Protein AF-A0A916A581-F1 (afdb_monomer_lite)

Radius of gyration: 22.96 Å; chains: 1; bounding box: 56×54×60 Å

Sequence (308 aa):
MSDDTPRVARLKAMLEQLASQSPAVEPEDPKAAETRGDLSPLQAAAAAAPALTLDEYRALTITLPRPTEAQMRAFAVFVSGAHSWYKHLPLYPPGAPFQFFLDPGAGMDLHVRGTRVQAEPRLTRGFHYSWIPTAQYREQFGHLAFSRSAGTTVYTQAPNGTATAVGDDAPSVYDATSQSMRRLPHEVIAAGSAWVSGLVHDEGARPQWLLMCATEQAKAAWPAESGGPQALLRILARCEVISEAQSQYYKEREDDPNRIPDQHGWSMFEQDTELLRLLAPERQRQHDGMVTSMMRMVSLVGGAPACS

pLDDT: mean 81.69, std 18.74, range [34.44, 98.69]

Structure (mmCIF, N/CA/C/O backbone):
data_AF-A0A916A581-F1
#
_entry.id   AF-A0A916A581-F1
#
loop_
_atom_site.group_PDB
_atom_site.id
_atom_site.type_symbol
_atom_site.label_atom_id
_atom_site.label_alt_id
_atom_site.label_comp_id
_atom_site.label_asym_id
_atom_site.label_entity_id
_atom_site.label_seq_id
_atom_site.pdbx_PDB_ins_code
_atom_site.Cartn_x
_atom_site.Cartn_y
_atom_site.Cartn_z
_atom_site.occupancy
_atom_site.B_iso_or_equiv
_atom_site.auth_seq_id
_atom_site.auth_comp_id
_atom_site.auth_asym_id
_atom_site.auth_atom_id
_atom_site.pdbx_PDB_model_num
ATOM 1 N N . MET A 1 1 ? 20.989 -14.359 -38.213 1.00 43.56 1 MET A N 1
ATOM 2 C CA . MET A 1 1 ? 21.319 -14.257 -36.777 1.00 43.56 1 MET A CA 1
ATOM 3 C C . MET A 1 1 ? 22.356 -13.159 -36.663 1.00 43.56 1 MET A C 1
ATOM 5 O O . MET A 1 1 ? 23.459 -13.350 -37.150 1.00 43.56 1 MET A O 1
ATOM 9 N N . SER A 1 2 ? 21.941 -11.972 -36.214 1.00 42.34 2 SER A N 1
ATOM 10 C CA . SER A 1 2 ? 22.838 -10.822 -36.055 1.00 42.34 2 SER A CA 1
ATOM 11 C C . SER A 1 2 ? 23.720 -11.063 -34.835 1.00 42.34 2 SER A C 1
ATOM 13 O O . SER A 1 2 ? 23.216 -11.489 -33.799 1.00 42.34 2 SER A O 1
ATOM 15 N N . ASP A 1 3 ? 25.021 -10.849 -34.989 1.00 47.19 3 ASP A N 1
ATOM 16 C CA . ASP A 1 3 ? 26.027 -11.055 -33.953 1.00 47.19 3 ASP A CA 1
ATOM 17 C C . ASP A 1 3 ? 25.968 -9.898 -32.935 1.00 47.19 3 ASP A C 1
ATOM 19 O O . ASP A 1 3 ? 26.466 -8.803 -33.187 1.00 47.19 3 ASP A O 1
ATOM 23 N N . ASP A 1 4 ? 25.285 -10.126 -31.808 1.00 48.16 4 ASP A N 1
ATOM 24 C CA . ASP A 1 4 ? 25.068 -9.159 -30.712 1.00 48.16 4 ASP A CA 1
ATOM 25 C C . ASP A 1 4 ? 26.301 -8.975 -29.798 1.00 48.16 4 ASP A C 1
ATOM 27 O O . ASP A 1 4 ? 26.280 -8.198 -28.836 1.00 48.16 4 ASP A O 1
ATOM 31 N N . THR A 1 5 ? 27.408 -9.659 -30.103 1.00 59.50 5 THR A N 1
ATOM 32 C CA . THR A 1 5 ? 28.666 -9.627 -29.338 1.00 59.50 5 THR A CA 1
ATOM 33 C C . THR A 1 5 ? 29.199 -8.208 -29.051 1.00 59.50 5 THR A C 1
ATOM 35 O O . THR A 1 5 ? 29.628 -7.958 -27.918 1.00 59.50 5 THR A O 1
ATOM 38 N N . PRO A 1 6 ? 29.126 -7.225 -29.977 1.00 68.75 6 PRO A N 1
ATOM 39 C CA . PRO A 1 6 ? 29.606 -5.865 -29.709 1.00 68.75 6 PRO A CA 1
ATOM 40 C C . PRO A 1 6 ? 28.785 -5.126 -28.642 1.00 68.75 6 PRO A C 1
ATOM 42 O O . PRO A 1 6 ? 29.321 -4.297 -27.903 1.00 68.75 6 PRO A O 1
ATOM 45 N N . ARG A 1 7 ? 27.485 -5.426 -28.535 1.00 55.69 7 ARG A N 1
ATOM 46 C CA . ARG A 1 7 ? 26.560 -4.748 -27.616 1.00 55.69 7 ARG A CA 1
ATOM 47 C C . ARG A 1 7 ? 26.746 -5.237 -26.180 1.00 55.69 7 ARG A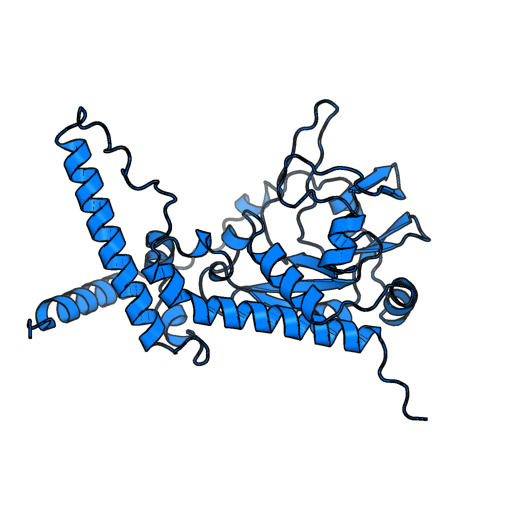 C 1
ATOM 49 O O . ARG A 1 7 ? 26.818 -4.425 -25.260 1.00 55.69 7 ARG A O 1
ATOM 56 N N . VAL A 1 8 ? 26.939 -6.546 -26.005 1.00 60.22 8 VAL A N 1
ATOM 57 C CA . VAL A 1 8 ? 27.234 -7.168 -24.700 1.00 60.22 8 VAL A CA 1
ATOM 58 C C . VAL A 1 8 ? 28.580 -6.688 -24.145 1.00 60.22 8 VAL A C 1
ATOM 60 O O . VAL A 1 8 ? 28.681 -6.369 -22.960 1.00 60.22 8 VAL A O 1
ATOM 63 N N . ALA A 1 9 ? 29.603 -6.569 -24.998 1.00 71.50 9 ALA A N 1
ATOM 64 C CA . ALA A 1 9 ? 30.913 -6.057 -24.593 1.00 71.50 9 ALA A CA 1
ATOM 65 C C . ALA A 1 9 ? 30.850 -4.588 -24.133 1.00 71.50 9 ALA A C 1
ATOM 67 O O . ALA A 1 9 ? 31.481 -4.218 -23.141 1.00 71.50 9 ALA A O 1
ATOM 68 N N . ARG A 1 10 ? 30.041 -3.762 -24.809 1.00 66.56 10 ARG A N 1
ATOM 69 C CA . ARG A 1 10 ? 29.854 -2.347 -24.461 1.00 66.56 10 ARG A CA 1
ATOM 70 C C . ARG A 1 10 ? 29.105 -2.161 -23.137 1.00 66.56 10 ARG A C 1
ATOM 72 O O . ARG A 1 10 ? 29.507 -1.312 -22.345 1.00 66.56 10 ARG A O 1
ATOM 79 N N . LEU A 1 11 ? 28.085 -2.980 -22.866 1.00 54.00 11 LEU A N 1
ATOM 80 C CA . LEU A 1 11 ? 27.393 -2.990 -21.570 1.00 54.00 11 LEU A CA 1
ATOM 81 C C . LEU A 1 11 ? 28.345 -3.345 -20.431 1.00 54.00 11 LEU A C 1
ATOM 83 O O . LEU A 1 11 ? 28.362 -2.676 -19.402 1.00 54.00 11 LEU A O 1
ATOM 87 N N . LYS A 1 12 ? 29.161 -4.384 -20.628 1.00 69.56 12 LYS A N 1
ATOM 88 C CA . LYS A 1 12 ? 30.104 -4.845 -19.609 1.00 69.56 12 LYS A CA 1
ATOM 89 C C . LYS A 1 12 ? 31.111 -3.751 -19.234 1.00 69.56 12 LYS A C 1
ATOM 91 O O . LYS A 1 12 ? 31.316 -3.506 -18.051 1.00 69.56 12 LYS A O 1
ATOM 96 N N . ALA A 1 13 ? 31.648 -3.032 -20.223 1.00 72.38 13 ALA A N 1
ATOM 97 C CA . ALA A 1 13 ? 32.575 -1.923 -19.991 1.00 72.38 13 ALA A CA 1
ATOM 98 C C . ALA A 1 13 ? 31.922 -0.722 -19.272 1.00 72.38 13 ALA A C 1
ATOM 100 O O . ALA A 1 13 ? 32.524 -0.147 -18.367 1.00 72.38 13 ALA A O 1
ATOM 101 N N . MET A 1 14 ? 30.678 -0.362 -19.617 1.00 64.88 14 MET A N 1
ATOM 102 C CA . MET A 1 14 ? 29.936 0.693 -18.903 1.00 64.88 14 MET A CA 1
ATOM 103 C C . MET A 1 14 ? 29.638 0.313 -17.447 1.00 64.88 14 MET A C 1
ATOM 105 O O . MET A 1 14 ? 29.728 1.159 -16.559 1.00 64.88 14 MET A O 1
ATOM 109 N N . LEU A 1 15 ? 29.306 -0.955 -17.193 1.00 52.44 15 LEU A N 1
ATOM 110 C CA . LEU A 1 15 ? 29.026 -1.460 -15.849 1.00 52.44 15 LEU A CA 1
ATOM 111 C C . LEU A 1 15 ? 30.284 -1.490 -14.971 1.00 52.44 15 LEU A C 1
ATOM 113 O O . LEU A 1 15 ? 30.217 -1.103 -13.806 1.00 52.44 15 LEU A O 1
ATOM 117 N N . GLU A 1 16 ? 31.435 -1.872 -15.528 1.00 68.19 16 GLU A N 1
ATOM 118 C CA . GLU A 1 16 ? 32.727 -1.809 -14.830 1.00 68.19 16 GLU A CA 1
ATOM 119 C C . GLU A 1 16 ? 33.116 -0.355 -14.493 1.00 68.19 16 GLU A C 1
ATOM 121 O O . GLU A 1 16 ? 33.589 -0.077 -13.389 1.00 68.19 16 GLU A O 1
ATOM 126 N N . GLN A 1 17 ? 32.830 0.597 -15.388 1.00 62.81 17 GLN A N 1
ATOM 127 C CA . GLN A 1 17 ? 33.068 2.021 -15.141 1.00 62.81 17 GLN A CA 1
ATOM 128 C C . GLN A 1 17 ? 32.160 2.583 -14.033 1.00 62.81 17 GLN A C 1
ATOM 130 O O . GLN A 1 17 ? 32.641 3.316 -13.170 1.00 62.81 17 GLN A O 1
ATOM 135 N N . LEU A 1 18 ? 30.878 2.209 -13.995 1.00 51.34 18 LEU A N 1
ATOM 136 C CA . LEU A 1 18 ? 29.941 2.641 -12.947 1.00 51.34 18 LEU A CA 1
ATOM 137 C C . LEU A 1 18 ? 30.250 2.008 -11.582 1.00 51.34 18 LEU A C 1
ATOM 139 O O . LEU A 1 18 ? 30.162 2.688 -10.562 1.00 51.34 18 LEU A O 1
ATOM 143 N N . ALA A 1 19 ? 30.688 0.745 -11.546 1.00 57.19 19 ALA A N 1
ATOM 144 C CA . ALA A 1 19 ? 31.122 0.087 -10.310 1.00 57.19 19 ALA A CA 1
ATOM 145 C C . ALA A 1 19 ? 32.380 0.735 -9.701 1.00 57.19 19 ALA A C 1
ATOM 147 O O . ALA A 1 19 ? 32.562 0.711 -8.484 1.00 57.19 19 ALA A O 1
ATOM 148 N N . SER A 1 20 ? 33.228 1.354 -10.530 1.00 56.28 20 SER A N 1
ATOM 149 C CA . SER A 1 20 ? 34.404 2.106 -10.073 1.00 56.28 20 SER A CA 1
ATOM 150 C C . SER A 1 20 ? 34.076 3.505 -9.525 1.00 56.28 20 SER A C 1
ATOM 152 O O . SER A 1 20 ? 34.950 4.163 -8.965 1.00 56.28 20 SER A O 1
ATOM 154 N N . GLN A 1 21 ? 32.820 3.949 -9.658 1.00 45.59 21 GLN A N 1
ATOM 155 C CA . GLN A 1 21 ? 32.329 5.261 -9.228 1.00 45.59 21 GLN A CA 1
ATOM 156 C C . GLN A 1 21 ? 31.367 5.180 -8.032 1.00 45.59 21 GLN A C 1
ATOM 158 O O . GLN A 1 21 ? 30.521 6.058 -7.879 1.00 45.59 21 GLN A O 1
ATOM 163 N N . SER A 1 22 ? 31.474 4.156 -7.174 1.00 35.91 22 SER A N 1
ATOM 164 C CA . SER A 1 22 ? 30.720 4.132 -5.911 1.00 35.91 22 SER A CA 1
ATOM 165 C C . SER A 1 22 ? 30.988 5.419 -5.119 1.00 35.91 22 SER A C 1
ATOM 167 O O . SER A 1 22 ? 32.132 5.635 -4.706 1.00 35.91 22 SER A O 1
ATOM 169 N N . PRO A 1 23 ? 29.979 6.280 -4.892 1.00 36.97 23 PRO A N 1
ATOM 170 C CA . PRO A 1 23 ? 30.169 7.436 -4.038 1.00 36.97 23 PRO A CA 1
ATOM 171 C C . PRO A 1 23 ? 30.412 6.940 -2.612 1.00 36.97 23 PRO A C 1
ATOM 173 O O . PRO A 1 23 ? 29.777 5.987 -2.151 1.00 36.97 23 PRO A O 1
ATOM 176 N N . ALA A 1 24 ? 31.343 7.585 -1.910 1.00 34.50 24 ALA A N 1
ATOM 177 C CA . ALA A 1 24 ? 31.418 7.452 -0.466 1.00 34.50 24 ALA A CA 1
ATOM 178 C C . ALA A 1 24 ? 30.025 7.766 0.099 1.00 34.50 24 ALA A C 1
ATOM 180 O O . ALA A 1 24 ? 29.419 8.769 -0.278 1.00 34.50 24 ALA A O 1
ATOM 181 N N . VAL A 1 25 ? 29.500 6.882 0.949 1.00 35.06 25 VAL A N 1
ATOM 182 C CA . VAL A 1 25 ? 28.276 7.146 1.708 1.00 35.06 25 VAL A CA 1
ATOM 183 C C . VAL A 1 25 ? 28.601 8.317 2.627 1.00 35.06 25 VAL A C 1
ATOM 185 O O . VAL A 1 25 ? 29.217 8.131 3.676 1.00 35.06 25 VAL A O 1
ATOM 188 N N . GLU A 1 26 ? 28.284 9.535 2.190 1.00 38.78 26 GLU A N 1
ATOM 189 C CA . GLU A 1 26 ? 28.373 10.691 3.066 1.00 38.78 26 GLU A CA 1
ATOM 190 C C . GLU A 1 26 ? 27.374 10.499 4.215 1.00 38.78 26 GLU A C 1
ATOM 192 O O . GLU A 1 26 ? 26.262 10.009 3.987 1.00 38.78 26 GLU A O 1
ATOM 197 N N . PRO A 1 27 ? 27.769 10.815 5.460 1.00 42.16 27 PRO A N 1
ATOM 198 C CA . PRO A 1 27 ? 26.856 10.760 6.590 1.00 42.16 27 PRO A CA 1
ATOM 199 C C . PRO A 1 27 ? 25.646 11.652 6.301 1.00 42.16 27 PRO A C 1
ATOM 201 O O . PRO A 1 27 ? 25.808 12.754 5.780 1.00 42.16 27 PRO A O 1
ATOM 204 N N . GLU A 1 28 ? 24.447 11.155 6.623 1.00 39.91 28 GLU A N 1
ATOM 205 C CA . GLU A 1 28 ? 23.193 11.894 6.454 1.00 39.91 28 GLU A CA 1
ATOM 206 C C . GLU A 1 28 ? 23.345 13.339 6.949 1.00 39.91 28 GLU A C 1
ATOM 208 O O . GLU A 1 28 ? 23.730 13.575 8.096 1.00 39.91 28 GLU A O 1
ATOM 213 N N . ASP A 1 29 ? 23.054 14.300 6.066 1.00 38.84 29 ASP A N 1
ATOM 214 C CA . ASP A 1 29 ? 23.068 15.724 6.386 1.00 38.84 29 ASP A CA 1
ATOM 215 C C . ASP A 1 29 ? 22.074 15.989 7.537 1.00 38.84 29 ASP A C 1
ATOM 217 O O . ASP A 1 29 ? 20.862 15.811 7.353 1.00 38.84 29 ASP A O 1
ATOM 221 N N . PRO A 1 30 ? 22.533 16.433 8.724 1.00 42.78 30 PRO A N 1
ATOM 222 C CA . PRO A 1 30 ? 21.661 16.690 9.868 1.00 42.78 30 PRO A CA 1
ATOM 223 C C . PRO A 1 30 ? 20.608 17.778 9.595 1.00 42.78 30 PRO A C 1
ATOM 225 O O . PRO A 1 30 ? 19.645 17.889 10.355 1.00 42.78 30 PRO A O 1
ATOM 228 N N . LYS A 1 31 ? 20.724 18.548 8.502 1.00 35.97 31 LYS A N 1
ATOM 229 C CA . LYS A 1 31 ? 19.705 19.525 8.084 1.00 35.97 31 LYS A CA 1
ATOM 230 C C . LYS A 1 31 ? 18.482 18.923 7.391 1.00 35.97 31 LYS A C 1
ATOM 232 O O . LYS A 1 31 ? 17.446 19.586 7.345 1.00 35.97 31 LYS A O 1
ATOM 237 N N . ALA A 1 32 ? 18.524 17.673 6.923 1.00 39.56 32 ALA A N 1
ATOM 238 C CA . ALA A 1 32 ? 17.330 17.005 6.387 1.00 39.56 32 ALA A CA 1
ATOM 239 C C . ALA A 1 32 ? 16.268 16.714 7.474 1.00 39.56 32 ALA A C 1
ATOM 241 O O . ALA A 1 32 ? 15.105 16.466 7.158 1.00 39.56 32 ALA A O 1
ATOM 242 N N . ALA A 1 33 ? 16.633 16.800 8.760 1.00 40.06 33 ALA A N 1
ATOM 243 C CA . ALA A 1 33 ? 15.711 16.636 9.884 1.00 40.06 33 ALA A CA 1
ATOM 244 C C . ALA A 1 33 ? 14.887 17.902 10.218 1.00 40.06 33 ALA A C 1
ATOM 246 O O . ALA A 1 33 ? 13.883 17.801 10.926 1.00 40.06 33 ALA A O 1
ATOM 247 N N . GLU A 1 34 ? 15.265 19.084 9.711 1.00 34.44 34 GLU A N 1
ATOM 248 C CA . GLU A 1 34 ? 14.683 20.377 10.124 1.00 34.44 34 GLU A CA 1
ATOM 249 C C . GLU A 1 34 ? 13.461 20.835 9.304 1.00 34.44 34 GLU A C 1
ATOM 251 O O . GLU A 1 34 ? 12.887 21.883 9.582 1.00 34.44 34 GLU A O 1
ATOM 256 N N . THR A 1 35 ? 12.980 20.033 8.349 1.00 41.28 35 THR A N 1
ATOM 257 C CA . THR A 1 35 ? 11.686 20.258 7.664 1.00 41.28 35 THR A CA 1
ATOM 258 C C . THR A 1 35 ? 10.651 19.188 8.015 1.00 41.28 35 THR A C 1
ATOM 260 O O . THR A 1 35 ? 9.883 18.733 7.169 1.00 41.28 35 THR A O 1
ATOM 263 N N . ARG A 1 36 ? 10.565 18.794 9.294 1.00 48.88 36 ARG A N 1
ATOM 264 C CA . ARG A 1 36 ? 9.341 18.160 9.811 1.00 48.88 36 ARG A CA 1
ATOM 265 C C . ARG A 1 36 ? 8.230 19.208 9.827 1.00 48.88 36 ARG A C 1
ATOM 267 O O . ARG A 1 36 ? 8.025 19.881 10.830 1.00 48.88 36 ARG A O 1
ATOM 274 N N . GLY A 1 37 ? 7.559 19.365 8.686 1.00 58.41 37 GLY A N 1
ATOM 275 C CA . GLY A 1 37 ? 6.304 20.101 8.601 1.00 58.41 37 GLY A CA 1
ATOM 276 C C . GLY A 1 37 ? 5.352 19.605 9.685 1.00 58.41 37 GLY A C 1
ATOM 277 O O . GLY A 1 37 ? 5.334 18.408 9.988 1.00 58.41 37 GLY A O 1
ATOM 278 N N . ASP A 1 38 ? 4.617 20.532 10.294 1.00 70.88 38 ASP A N 1
ATOM 279 C CA . ASP A 1 38 ? 3.721 20.233 11.403 1.00 70.88 38 ASP A CA 1
ATOM 280 C C . ASP A 1 38 ? 2.847 19.017 11.070 1.00 70.88 38 ASP A C 1
ATOM 282 O O . ASP A 1 38 ? 2.179 18.963 10.028 1.00 70.88 38 ASP A O 1
ATOM 286 N N . LEU A 1 39 ? 2.893 18.012 11.952 1.00 68.75 39 LEU A N 1
ATOM 287 C CA . LEU A 1 39 ? 2.008 16.857 11.870 1.00 68.75 39 LEU A CA 1
ATOM 288 C C . LEU A 1 39 ? 0.569 17.367 11.825 1.00 68.75 39 LEU A C 1
ATOM 290 O O . LEU A 1 39 ? 0.180 18.238 12.606 1.00 68.75 39 LEU A O 1
ATOM 294 N N . SER A 1 40 ? -0.253 16.791 10.952 1.00 77.38 40 SER A N 1
ATOM 295 C CA . SER A 1 40 ? -1.690 17.044 11.020 1.00 77.38 40 SER A CA 1
ATOM 296 C C . SER A 1 40 ? -2.243 16.677 12.399 1.00 77.38 40 SER A C 1
ATOM 298 O O . SER A 1 40 ? -1.701 15.782 13.058 1.00 77.38 40 SER A O 1
ATOM 300 N N . PRO A 1 41 ? -3.364 17.282 12.829 1.00 82.00 41 PRO A N 1
ATOM 301 C CA . PRO A 1 41 ? -3.993 16.934 14.101 1.00 82.00 41 PRO A CA 1
ATOM 302 C C . PRO A 1 41 ? -4.228 15.427 14.268 1.00 82.00 41 PRO A C 1
ATOM 304 O O . PRO A 1 41 ? -4.058 14.891 15.360 1.00 82.00 41 PRO A O 1
ATOM 307 N N . LEU A 1 42 ? -4.572 14.727 13.182 1.00 80.75 42 LEU A N 1
ATOM 308 C CA . LEU A 1 42 ? -4.805 13.286 13.206 1.00 80.75 42 LEU A CA 1
ATOM 309 C C . LEU A 1 42 ? -3.501 12.479 13.310 1.00 80.75 42 LEU A C 1
ATOM 311 O O . LEU A 1 42 ? -3.458 11.511 14.064 1.00 80.75 42 LEU A O 1
ATOM 315 N N . GLN A 1 43 ? -2.420 12.907 12.650 1.00 79.69 43 GLN A N 1
ATOM 316 C CA . GLN A 1 43 ? -1.089 12.308 12.834 1.00 79.69 43 GLN A CA 1
ATOM 317 C C . GLN A 1 43 ? -0.565 12.513 14.257 1.00 79.69 43 GLN A C 1
ATOM 319 O O . GLN A 1 43 ? -0.042 11.578 14.857 1.00 79.69 43 GLN A O 1
ATOM 324 N N . ALA A 1 44 ? -0.729 13.712 14.819 1.00 82.25 44 ALA A N 1
ATOM 325 C CA . ALA A 1 44 ? -0.355 13.992 16.201 1.00 82.25 44 ALA A CA 1
ATOM 326 C C . ALA A 1 44 ? -1.156 13.119 17.182 1.00 82.25 44 ALA A C 1
ATOM 328 O O . ALA A 1 44 ? -0.575 12.531 18.096 1.00 82.25 44 ALA A O 1
ATOM 329 N N . ALA A 1 45 ? -2.465 12.963 16.954 1.00 82.94 45 ALA A N 1
ATOM 330 C CA . ALA A 1 45 ? -3.308 12.067 17.742 1.00 82.94 45 ALA A CA 1
ATOM 331 C C . ALA A 1 45 ? -2.865 10.597 17.624 1.00 82.94 45 ALA A C 1
ATOM 333 O O . ALA A 1 45 ? -2.758 9.915 18.640 1.00 82.94 45 ALA A O 1
ATOM 334 N N . ALA A 1 46 ? -2.559 10.115 16.415 1.00 84.44 46 ALA A N 1
ATOM 335 C CA . ALA A 1 46 ? -2.070 8.756 16.182 1.00 84.44 46 ALA A CA 1
ATOM 336 C C . ALA A 1 46 ? -0.695 8.499 16.826 1.00 84.44 46 ALA A C 1
ATOM 338 O O . ALA A 1 46 ? -0.487 7.457 17.447 1.00 84.44 46 ALA A O 1
ATOM 339 N N . ALA A 1 47 ? 0.232 9.455 16.732 1.00 84.38 47 ALA A N 1
ATOM 340 C CA . ALA A 1 47 ? 1.565 9.350 17.323 1.00 84.38 47 ALA A CA 1
ATOM 341 C C . ALA A 1 47 ? 1.528 9.352 18.862 1.00 84.38 47 ALA A C 1
ATOM 343 O O . ALA A 1 47 ? 2.282 8.616 19.498 1.00 84.38 47 ALA A O 1
ATOM 344 N N . ALA A 1 48 ? 0.633 10.143 19.461 1.00 85.75 48 ALA A N 1
ATOM 345 C CA . ALA A 1 48 ? 0.441 10.210 20.911 1.00 85.75 48 ALA A CA 1
ATOM 346 C C . ALA A 1 48 ? -0.441 9.078 21.470 1.00 85.75 48 ALA A C 1
ATOM 348 O O . ALA A 1 48 ? -0.551 8.925 22.689 1.00 85.75 48 ALA A O 1
ATOM 349 N N . ALA A 1 49 ? -1.086 8.291 20.605 1.00 86.44 49 ALA A N 1
ATOM 350 C CA . ALA A 1 49 ? -2.056 7.298 21.023 1.00 86.44 49 ALA A CA 1
ATOM 351 C C . ALA A 1 49 ? -1.425 6.174 21.870 1.00 86.44 49 ALA A C 1
ATOM 353 O O . ALA A 1 49 ? -0.342 5.660 21.547 1.00 86.44 49 ALA A O 1
ATOM 354 N N . PRO A 1 50 ? -2.108 5.711 22.932 1.00 91.94 50 PRO A N 1
ATOM 355 C CA . PRO A 1 50 ? -1.679 4.521 23.650 1.00 91.94 50 PRO A CA 1
ATOM 356 C C . PRO A 1 50 ? -1.757 3.296 22.728 1.00 91.94 50 PRO A C 1
ATOM 358 O O . PRO A 1 50 ? -2.673 3.170 21.907 1.00 91.94 50 PRO A O 1
ATOM 361 N N . ALA A 1 51 ? -0.782 2.395 22.859 1.00 94.50 51 ALA A N 1
ATOM 362 C CA . ALA A 1 51 ? -0.796 1.123 22.147 1.00 94.50 51 ALA A CA 1
ATOM 363 C C . ALA A 1 51 ? -1.845 0.191 22.750 1.00 94.50 51 ALA A C 1
ATOM 365 O O . ALA A 1 51 ? -2.003 0.142 23.970 1.00 94.50 51 ALA A O 1
ATOM 366 N N . LEU A 1 52 ? -2.564 -0.521 21.888 1.00 96.94 52 LEU A N 1
ATOM 367 C CA . LEU A 1 52 ? -3.421 -1.625 22.301 1.00 96.94 52 LEU A CA 1
ATOM 368 C C . LEU A 1 52 ? -2.561 -2.846 22.624 1.00 96.94 52 LEU A C 1
ATOM 370 O O . LEU A 1 52 ? -1.551 -3.112 21.968 1.00 96.94 52 LEU A O 1
ATOM 374 N N . THR A 1 53 ? -3.012 -3.628 23.591 1.00 97.50 53 THR A N 1
ATOM 375 C CA . THR A 1 53 ? -2.664 -5.046 23.684 1.00 97.50 53 THR A CA 1
ATOM 376 C C . THR A 1 53 ? -3.355 -5.831 22.564 1.00 97.50 53 THR A C 1
ATOM 378 O O . THR A 1 53 ? -4.341 -5.374 21.974 1.00 97.50 53 THR A O 1
ATOM 381 N N . LEU A 1 54 ? -2.871 -7.042 22.271 1.00 97.38 54 LEU A N 1
ATOM 382 C CA . LEU A 1 54 ? -3.507 -7.903 21.272 1.00 97.38 54 LEU A CA 1
ATOM 383 C C . LEU A 1 54 ? -4.978 -8.204 21.611 1.00 97.38 54 LEU A C 1
ATOM 385 O O . LEU A 1 54 ? -5.819 -8.192 20.715 1.00 97.38 54 LEU A O 1
ATOM 389 N N . ASP A 1 55 ? -5.305 -8.423 22.885 1.00 97.50 55 ASP A N 1
ATOM 390 C CA . ASP A 1 55 ? -6.673 -8.745 23.304 1.00 97.50 55 ASP A CA 1
ATOM 391 C C . ASP A 1 55 ? -7.618 -7.541 23.209 1.00 97.50 55 ASP A C 1
ATOM 393 O O . ASP A 1 55 ? -8.755 -7.695 22.762 1.00 97.50 55 ASP A O 1
ATOM 397 N N . GLU A 1 56 ? -7.150 -6.330 23.526 1.00 97.31 56 GLU A N 1
ATOM 398 C CA . GLU A 1 56 ? -7.939 -5.113 23.291 1.00 97.31 56 GLU A CA 1
ATOM 399 C C . GLU A 1 56 ? -8.198 -4.896 21.793 1.00 97.31 56 GLU A C 1
ATOM 401 O O . GLU A 1 56 ? -9.310 -4.546 21.401 1.00 97.31 56 GLU A O 1
ATOM 406 N N . TYR A 1 57 ? -7.201 -5.144 20.936 1.00 97.56 57 TYR A N 1
ATOM 407 C CA . TYR A 1 57 ? -7.377 -5.034 19.487 1.00 97.56 57 TYR A CA 1
ATOM 408 C C . TYR A 1 57 ? -8.334 -6.098 18.931 1.00 97.56 57 TYR A C 1
ATOM 410 O O . TYR A 1 57 ? -9.166 -5.799 18.070 1.00 97.56 57 TYR A O 1
ATOM 418 N N . ARG A 1 58 ? -8.278 -7.331 19.448 1.00 97.25 58 ARG A N 1
ATOM 419 C CA . ARG A 1 58 ? -9.264 -8.374 19.130 1.00 97.25 58 ARG A CA 1
ATOM 420 C C . ARG A 1 58 ? -10.662 -7.943 19.537 1.00 97.25 58 ARG A C 1
ATOM 422 O O . ARG A 1 58 ? -11.560 -8.001 18.709 1.00 97.25 58 ARG A O 1
ATOM 429 N N . ALA A 1 59 ? -10.847 -7.460 20.764 1.00 96.56 59 ALA A N 1
ATOM 430 C CA . ALA A 1 59 ? -12.142 -6.972 21.230 1.00 96.56 59 ALA A CA 1
ATOM 431 C C . ALA A 1 59 ? -12.676 -5.824 20.355 1.00 96.56 59 ALA A C 1
ATOM 433 O O . ALA A 1 59 ? -13.867 -5.790 20.051 1.00 96.56 59 ALA A O 1
ATOM 434 N N . LEU A 1 60 ? -11.796 -4.929 19.894 1.00 96.44 60 LEU A N 1
ATOM 435 C CA . LEU A 1 60 ? -12.152 -3.828 18.998 1.00 96.44 60 LEU A CA 1
ATOM 436 C C . LEU A 1 60 ? -12.621 -4.307 17.613 1.00 96.44 60 LEU A C 1
ATOM 438 O O . LEU A 1 60 ? -13.481 -3.679 17.001 1.00 96.44 60 LEU A O 1
ATOM 442 N N . THR A 1 61 ? -12.058 -5.406 17.110 1.00 96.81 61 THR A N 1
ATOM 443 C CA . THR A 1 61 ? -12.261 -5.869 15.726 1.00 96.81 61 THR A CA 1
ATOM 444 C C . THR A 1 61 ? -13.157 -7.102 15.603 1.00 96.81 61 THR A C 1
ATOM 446 O O . THR A 1 61 ? -13.567 -7.439 14.494 1.00 96.81 61 THR A O 1
ATOM 449 N N . ILE A 1 62 ? -13.524 -7.755 16.712 1.00 95.44 62 ILE A N 1
ATOM 450 C CA . ILE A 1 62 ? -14.293 -9.013 16.716 1.00 95.44 62 ILE A CA 1
ATOM 451 C C . ILE A 1 62 ? -15.675 -8.882 16.066 1.00 95.44 62 ILE A C 1
ATOM 453 O O . ILE A 1 62 ? -16.205 -9.857 15.538 1.00 95.44 62 ILE A O 1
ATOM 457 N N . THR A 1 63 ? -16.262 -7.685 16.097 1.00 94.00 63 THR A N 1
ATOM 458 C CA . THR A 1 63 ? -17.581 -7.403 15.516 1.00 94.00 63 THR A CA 1
ATOM 459 C C . THR A 1 63 ? -17.519 -7.055 14.030 1.00 94.00 63 THR A C 1
ATOM 461 O O . THR A 1 63 ? -18.563 -6.957 13.382 1.00 94.00 63 THR A O 1
ATOM 464 N N . LEU A 1 64 ? -16.320 -6.874 13.468 1.00 96.69 64 LEU A N 1
ATOM 465 C CA . LEU A 1 64 ? -16.146 -6.566 12.055 1.00 96.69 64 LEU A CA 1
ATOM 466 C C . LEU A 1 64 ? -16.314 -7.842 11.214 1.00 96.69 64 LEU A C 1
ATOM 468 O O . LEU A 1 64 ? -15.772 -8.894 11.567 1.00 96.69 64 LEU A O 1
ATOM 472 N N . PRO A 1 65 ? -17.004 -7.774 10.060 1.00 97.00 65 PRO A N 1
ATOM 473 C CA . PRO A 1 65 ? -16.994 -8.863 9.093 1.00 97.00 65 PRO A CA 1
ATOM 474 C C . PRO A 1 65 ? -15.560 -9.211 8.686 1.00 97.00 65 PRO A C 1
ATOM 476 O O . PRO A 1 65 ? -14.780 -8.323 8.326 1.00 97.00 65 PRO A O 1
ATOM 479 N N . ARG A 1 66 ? -15.216 -10.504 8.714 1.00 97.19 66 ARG A N 1
ATOM 480 C CA . ARG A 1 66 ? -13.910 -10.970 8.232 1.00 97.19 66 ARG A CA 1
ATOM 481 C C . ARG A 1 66 ? -13.818 -10.719 6.723 1.00 97.19 66 ARG A C 1
ATOM 483 O O . ARG A 1 66 ? -14.722 -11.156 6.008 1.00 97.19 66 ARG A O 1
ATOM 490 N N . PRO A 1 67 ? -12.763 -10.049 6.226 1.00 97.88 67 PRO A N 1
ATOM 491 C CA . PRO A 1 67 ? -12.613 -9.844 4.795 1.00 97.88 67 PRO A CA 1
ATOM 492 C C . PRO A 1 67 ? -12.416 -11.188 4.089 1.00 97.88 67 PRO A C 1
ATOM 494 O O . PRO A 1 67 ? -11.730 -12.078 4.595 1.00 97.88 67 PRO A O 1
ATOM 497 N N . THR A 1 68 ? -13.024 -11.337 2.916 1.00 98.00 68 THR A N 1
ATOM 498 C CA . THR A 1 68 ? -12.815 -12.516 2.064 1.00 98.00 68 THR A CA 1
ATOM 499 C C . THR A 1 68 ? -11.476 -12.426 1.333 1.00 98.00 68 THR A C 1
ATOM 501 O O . THR A 1 68 ? -10.921 -11.340 1.166 1.00 98.00 68 THR A O 1
ATOM 504 N N . GLU A 1 69 ? -10.965 -13.551 0.827 1.00 98.31 69 GLU A N 1
ATOM 505 C CA . GLU A 1 69 ? -9.752 -13.538 -0.004 1.00 98.31 69 GLU A CA 1
ATOM 506 C C . GLU A 1 69 ? -9.919 -12.644 -1.247 1.00 98.31 69 GLU A C 1
ATOM 508 O O . GLU A 1 69 ? -9.002 -11.915 -1.618 1.00 98.31 69 GLU A O 1
ATOM 513 N N . ALA A 1 70 ? -11.111 -12.633 -1.856 1.00 98.44 70 ALA A N 1
ATOM 514 C CA . ALA A 1 70 ? -11.413 -11.757 -2.986 1.00 98.44 70 ALA A CA 1
ATOM 515 C C . ALA A 1 70 ? -11.303 -10.271 -2.603 1.00 98.44 70 ALA A C 1
ATOM 517 O O . ALA A 1 70 ? -10.704 -9.496 -3.347 1.00 98.44 70 ALA A O 1
ATOM 518 N N . GLN A 1 71 ? -11.805 -9.887 -1.422 1.00 98.44 71 GLN A N 1
ATOM 519 C CA . GLN A 1 71 ? -11.653 -8.526 -0.898 1.00 98.44 71 GLN A CA 1
ATOM 520 C C . GLN A 1 71 ? -10.184 -8.189 -0.609 1.00 98.44 71 GLN A C 1
ATOM 522 O O . GLN A 1 71 ? -9.743 -7.093 -0.936 1.00 98.44 71 GLN A O 1
ATOM 527 N N . MET A 1 72 ? -9.398 -9.126 -0.065 1.00 98.69 72 MET A N 1
ATOM 528 C CA . MET A 1 72 ? -7.956 -8.927 0.159 1.00 98.69 72 MET A CA 1
ATOM 529 C C . MET A 1 72 ? -7.193 -8.722 -1.157 1.00 98.69 72 MET A C 1
ATOM 531 O O . MET A 1 72 ? -6.359 -7.824 -1.251 1.00 98.69 72 MET A O 1
ATOM 535 N N . ARG A 1 73 ? -7.490 -9.514 -2.196 1.00 98.56 73 ARG A N 1
ATOM 536 C CA . ARG A 1 73 ? -6.883 -9.356 -3.531 1.00 98.56 73 ARG A CA 1
ATOM 537 C C . ARG A 1 73 ? -7.265 -8.021 -4.165 1.00 98.56 73 ARG A C 1
ATOM 539 O O . ARG A 1 73 ? -6.390 -7.315 -4.662 1.00 98.56 73 ARG A O 1
ATOM 546 N N . ALA A 1 74 ? -8.545 -7.655 -4.101 1.00 97.88 74 ALA A N 1
ATOM 547 C CA . ALA A 1 74 ? -9.024 -6.362 -4.579 1.00 97.88 74 ALA A CA 1
ATOM 548 C C . ALA A 1 74 ? -8.349 -5.203 -3.829 1.00 97.88 74 ALA A C 1
ATOM 550 O O . ALA A 1 74 ? -7.945 -4.222 -4.450 1.00 97.88 74 ALA A O 1
ATOM 551 N N . PHE A 1 75 ? -8.164 -5.345 -2.514 1.00 97.31 75 PHE A N 1
ATOM 552 C CA . PHE A 1 75 ? -7.498 -4.344 -1.693 1.00 97.31 75 PHE A CA 1
ATOM 553 C C . PHE A 1 75 ? -6.015 -4.195 -2.035 1.00 97.31 75 PHE A C 1
ATOM 555 O O . PHE A 1 75 ? -5.545 -3.070 -2.167 1.00 97.31 75 PHE A O 1
ATOM 562 N N . ALA A 1 76 ? -5.288 -5.298 -2.249 1.00 97.31 76 ALA A N 1
ATOM 563 C CA . ALA A 1 76 ? -3.887 -5.244 -2.668 1.00 97.31 76 ALA A CA 1
ATOM 564 C C . ALA A 1 76 ? -3.725 -4.442 -3.969 1.00 97.31 76 ALA A C 1
ATOM 566 O O . ALA A 1 76 ? -2.936 -3.505 -4.012 1.00 97.31 76 ALA A O 1
ATOM 567 N N . VAL A 1 77 ? -4.542 -4.730 -4.988 1.00 96.12 77 VAL A N 1
ATOM 568 C CA . VAL A 1 77 ? -4.535 -3.982 -6.259 1.00 96.12 77 VAL A CA 1
ATOM 569 C C . VAL A 1 77 ? -4.908 -2.511 -6.052 1.00 96.12 77 VAL A C 1
ATOM 571 O O . VAL A 1 77 ? -4.235 -1.626 -6.579 1.00 96.12 77 VAL A O 1
ATOM 574 N N . PHE A 1 78 ? -5.960 -2.236 -5.273 1.00 94.75 78 PHE A N 1
ATOM 575 C CA . PHE A 1 78 ? -6.403 -0.872 -4.979 1.00 94.75 78 PHE A CA 1
ATOM 576 C C . PHE A 1 78 ? -5.300 -0.042 -4.321 1.00 94.75 78 PHE A C 1
ATOM 578 O O . PHE A 1 78 ? -5.036 1.082 -4.749 1.00 94.75 78 PHE A O 1
ATOM 585 N N . VAL A 1 79 ? -4.647 -0.596 -3.298 1.00 93.00 79 VAL A N 1
ATOM 586 C CA . VAL A 1 79 ? -3.588 0.100 -2.571 1.00 93.00 79 VAL A CA 1
ATOM 587 C C . VAL A 1 79 ? -2.388 0.319 -3.482 1.00 93.00 79 VAL A C 1
ATOM 589 O O . VAL A 1 79 ? -1.912 1.449 -3.540 1.00 93.00 79 VAL A O 1
ATOM 592 N N . SER A 1 80 ? -1.951 -0.690 -4.248 1.00 93.50 80 SER A N 1
ATOM 593 C CA . SER A 1 80 ? -0.844 -0.581 -5.216 1.00 93.50 80 SER A CA 1
ATOM 594 C C . SER A 1 80 ? -1.048 0.498 -6.273 1.00 93.50 80 SER A C 1
ATOM 596 O O . SER A 1 80 ? -0.074 1.099 -6.714 1.00 93.50 80 SER A O 1
ATOM 598 N N . GLY A 1 81 ? -2.296 0.761 -6.669 1.00 89.69 81 GLY A N 1
ATOM 599 C CA . GLY A 1 81 ? -2.651 1.851 -7.581 1.00 89.69 81 GLY A CA 1
ATOM 600 C C . GLY A 1 81 ? -2.794 3.217 -6.904 1.00 89.69 81 GLY A C 1
ATOM 601 O O . GLY A 1 81 ? -3.059 4.212 -7.581 1.00 89.69 81 GLY A O 1
ATOM 602 N N . ALA A 1 82 ? -2.654 3.299 -5.577 1.00 84.50 82 ALA A N 1
ATOM 603 C CA . ALA A 1 82 ? -2.751 4.563 -4.873 1.00 84.50 82 ALA A CA 1
ATOM 604 C C . ALA A 1 82 ? -1.488 5.419 -5.081 1.00 84.50 82 ALA A C 1
ATOM 606 O O . ALA A 1 82 ? -0.342 4.996 -4.943 1.00 84.50 82 ALA A O 1
ATOM 607 N N . HIS A 1 83 ? -1.727 6.667 -5.466 1.00 70.56 83 HIS A N 1
ATOM 608 C CA . HIS A 1 83 ? -0.744 7.616 -5.936 1.00 70.56 83 HIS A CA 1
ATOM 609 C C . HIS A 1 83 ? 0.346 7.926 -4.916 1.00 70.56 83 HIS A C 1
ATOM 611 O O . HIS A 1 83 ? 0.117 8.207 -3.741 1.00 70.56 83 HIS A O 1
ATOM 617 N N . SER A 1 84 ? 1.538 8.039 -5.491 1.00 77.50 84 SER A N 1
ATOM 618 C CA . SER A 1 84 ? 2.741 8.665 -4.953 1.00 77.50 84 SER A CA 1
ATOM 619 C C . SER A 1 84 ? 3.400 7.980 -3.770 1.00 77.50 84 SER A C 1
ATOM 621 O O . SER A 1 84 ? 4.585 8.236 -3.578 1.00 77.50 84 SER A O 1
ATOM 623 N N . TRP A 1 85 ? 2.752 7.068 -3.037 1.00 84.94 85 TRP A N 1
ATOM 624 C CA . TRP A 1 85 ? 3.478 6.383 -1.970 1.00 84.94 85 TRP A CA 1
ATOM 625 C C . TRP A 1 85 ? 4.613 5.514 -2.522 1.00 84.94 85 TRP A C 1
ATOM 627 O O . TRP A 1 85 ? 5.718 5.526 -1.976 1.00 84.94 85 TRP A O 1
ATOM 637 N N . TYR A 1 86 ? 4.397 4.871 -3.671 1.00 87.19 86 TYR A N 1
ATOM 638 C CA . TYR A 1 86 ? 5.392 4.027 -4.341 1.00 87.19 86 TYR A CA 1
ATOM 639 C C . TYR A 1 86 ? 6.715 4.760 -4.629 1.00 87.19 86 TYR A C 1
ATOM 641 O O . TYR A 1 86 ? 7.771 4.136 -4.633 1.00 87.19 86 TYR A O 1
ATOM 649 N N . LYS A 1 87 ? 6.682 6.092 -4.797 1.00 87.25 87 LYS A N 1
ATOM 650 C CA . LYS A 1 87 ? 7.864 6.933 -5.063 1.00 87.25 87 LYS A CA 1
ATOM 651 C C . LYS A 1 87 ? 8.836 7.006 -3.890 1.00 87.25 87 LYS A C 1
ATOM 653 O O . LYS A 1 87 ? 9.981 7.396 -4.079 1.00 87.25 87 LYS A O 1
ATOM 658 N N . HIS A 1 88 ? 8.373 6.670 -2.689 1.00 85.88 88 HIS A N 1
ATOM 659 C CA . HIS A 1 88 ? 9.201 6.678 -1.481 1.00 85.88 88 HIS A CA 1
ATOM 660 C C . HIS A 1 88 ? 9.551 5.269 -1.005 1.00 85.88 88 HIS A C 1
ATOM 662 O O . HIS A 1 88 ? 10.065 5.107 0.096 1.00 85.88 88 HIS A O 1
ATOM 668 N N . LEU A 1 89 ? 9.239 4.242 -1.796 1.00 88.81 89 LEU A N 1
ATOM 669 C CA . LEU A 1 89 ? 9.727 2.897 -1.532 1.00 88.81 89 LEU A CA 1
ATOM 670 C C . LEU A 1 89 ? 11.033 2.662 -2.286 1.00 88.81 89 LEU A C 1
ATOM 672 O O . LEU A 1 89 ? 11.212 3.219 -3.374 1.00 88.81 89 LEU A O 1
ATOM 676 N N . PRO A 1 90 ? 11.919 1.791 -1.769 1.00 91.31 90 PRO A N 1
ATOM 677 C CA . PRO A 1 90 ? 13.000 1.259 -2.578 1.00 91.31 90 PRO A CA 1
ATOM 678 C C . PRO A 1 90 ? 12.419 0.690 -3.871 1.00 91.31 90 PRO A C 1
ATOM 680 O O . PRO A 1 90 ? 11.431 -0.049 -3.843 1.00 91.31 90 PRO A O 1
ATOM 683 N N . LEU A 1 91 ? 12.999 1.063 -5.011 1.00 91.75 91 LEU A N 1
ATOM 684 C CA . LEU A 1 91 ? 12.469 0.638 -6.301 1.00 91.75 91 LEU A CA 1
ATOM 685 C C . LEU A 1 91 ? 12.556 -0.887 -6.439 1.00 91.75 91 LEU A C 1
ATOM 687 O O . LEU A 1 91 ? 11.570 -1.550 -6.750 1.00 91.75 91 LEU A O 1
ATOM 691 N N . TYR A 1 92 ? 13.720 -1.450 -6.128 1.00 91.56 92 TYR A N 1
ATOM 692 C CA . TYR A 1 92 ? 13.985 -2.880 -6.231 1.00 91.56 92 TYR A CA 1
ATOM 693 C C . TYR A 1 92 ? 13.638 -3.648 -4.944 1.00 91.56 92 TYR A C 1
ATOM 695 O O . TYR A 1 92 ? 13.667 -3.072 -3.851 1.00 91.56 92 TYR A O 1
ATOM 703 N N . PRO A 1 93 ? 13.331 -4.955 -5.052 1.00 91.31 93 PRO A N 1
ATOM 704 C CA . PRO A 1 93 ? 13.214 -5.842 -3.899 1.00 91.31 93 PRO A CA 1
ATOM 705 C C . PRO A 1 93 ? 14.460 -5.804 -2.985 1.00 91.31 93 PRO A C 1
ATOM 707 O O . PRO A 1 93 ? 15.564 -5.556 -3.473 1.00 91.31 93 PRO A O 1
ATOM 710 N N . PRO A 1 94 ? 14.306 -6.066 -1.671 1.00 90.94 94 PRO A N 1
ATOM 711 C CA . PRO A 1 94 ? 13.081 -6.519 -1.005 1.00 90.94 94 PRO A CA 1
ATOM 712 C C . PRO A 1 94 ? 12.030 -5.417 -0.790 1.00 90.94 94 PRO A C 1
ATOM 714 O O . PRO A 1 94 ? 10.906 -5.739 -0.437 1.00 90.94 94 PRO A O 1
ATOM 717 N N . GLY A 1 95 ? 12.339 -4.143 -1.045 1.00 92.62 95 GLY A N 1
ATOM 718 C CA . GLY A 1 95 ? 11.416 -3.041 -0.770 1.00 92.62 95 GLY A CA 1
ATOM 719 C C . GLY A 1 95 ? 11.425 -2.628 0.705 1.00 92.62 95 GLY A C 1
ATOM 720 O O . GLY A 1 95 ? 12.448 -2.743 1.378 1.00 92.62 95 GLY A O 1
ATOM 721 N N . ALA A 1 96 ? 10.293 -2.138 1.206 1.00 92.31 96 ALA A N 1
ATOM 722 C CA . ALA A 1 96 ? 10.112 -1.728 2.597 1.00 92.31 96 ALA A CA 1
ATOM 723 C C . ALA A 1 96 ? 8.834 -2.335 3.213 1.00 92.31 96 ALA A C 1
ATOM 725 O O . ALA A 1 96 ? 7.936 -2.756 2.475 1.00 92.31 96 ALA A O 1
ATOM 726 N N . PRO A 1 97 ? 8.739 -2.397 4.555 1.00 93.38 97 PRO A N 1
ATOM 727 C CA . PRO A 1 97 ? 7.560 -2.907 5.239 1.00 93.38 97 PRO A CA 1
ATOM 728 C C . PRO A 1 97 ? 6.304 -2.078 4.951 1.00 93.38 97 PRO A C 1
ATOM 730 O O . PRO A 1 97 ? 6.297 -0.853 5.076 1.00 93.38 97 PRO A O 1
ATOM 733 N N . PHE A 1 98 ? 5.225 -2.778 4.635 1.00 93.25 98 PHE A N 1
ATOM 734 C CA . PHE A 1 98 ? 3.900 -2.236 4.379 1.00 93.25 98 PHE A CA 1
ATOM 735 C C . PHE A 1 98 ? 2.895 -3.003 5.241 1.00 93.25 98 PHE A C 1
ATOM 737 O O . PHE A 1 98 ? 2.813 -4.231 5.150 1.00 93.25 98 PHE A O 1
ATOM 744 N N . GLN A 1 99 ? 2.189 -2.305 6.128 1.00 95.19 99 GLN A N 1
ATOM 745 C CA . GLN A 1 99 ? 1.346 -2.905 7.160 1.00 95.19 99 GLN A CA 1
ATOM 746 C C . GLN A 1 99 ? -0.119 -2.929 6.727 1.00 95.19 99 GLN A C 1
ATOM 748 O O . GLN A 1 99 ? -0.659 -1.909 6.311 1.00 95.19 99 GLN A O 1
ATOM 753 N N . PHE A 1 100 ? -0.782 -4.068 6.914 1.00 96.69 100 PHE A N 1
ATOM 754 C CA . PHE A 1 100 ? -2.219 -4.244 6.707 1.00 96.69 100 PHE A CA 1
ATOM 755 C C . PHE A 1 100 ? -2.901 -4.652 8.011 1.00 96.69 100 PHE A C 1
ATOM 757 O O . PHE A 1 100 ? -2.381 -5.479 8.761 1.00 96.69 100 PHE A O 1
ATOM 764 N N . PHE A 1 101 ? -4.076 -4.092 8.280 1.00 97.69 101 PHE A N 1
ATOM 765 C CA . PHE A 1 101 ? -4.818 -4.321 9.522 1.00 97.69 101 PHE A CA 1
ATOM 766 C C . PHE A 1 101 ? -6.322 -4.110 9.316 1.00 97.69 101 PHE A C 1
ATOM 768 O O . PHE A 1 101 ? -6.755 -3.670 8.252 1.00 97.69 101 PHE A O 1
ATOM 775 N N . LEU A 1 102 ? -7.128 -4.461 10.320 1.00 97.69 102 LEU A N 1
ATOM 776 C CA . LEU A 1 102 ? 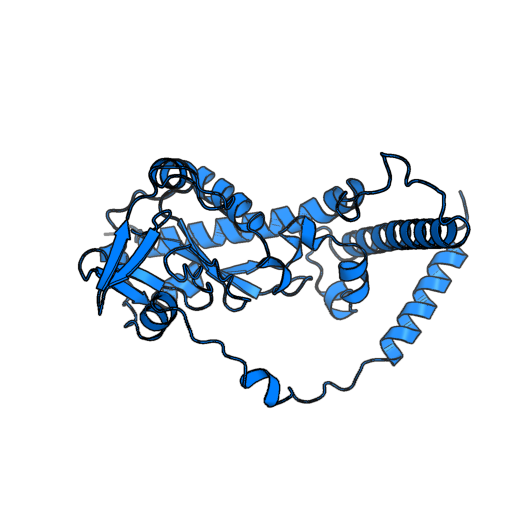-8.557 -4.145 10.355 1.00 97.69 102 LEU A CA 1
ATOM 777 C C . LEU A 1 102 ? -8.801 -2.838 11.109 1.00 97.69 102 LEU A C 1
ATOM 779 O O . LEU A 1 102 ? -8.273 -2.649 12.209 1.00 97.69 102 LEU A O 1
ATOM 783 N N . ASP A 1 103 ? -9.636 -1.972 10.544 1.00 97.19 103 ASP A N 1
ATOM 784 C CA . ASP A 1 103 ? -10.008 -0.696 11.147 1.00 97.19 103 ASP A CA 1
ATOM 785 C C . ASP A 1 103 ? -11.528 -0.467 11.087 1.00 97.19 103 ASP A C 1
ATOM 787 O O . ASP A 1 103 ? -12.098 -0.414 9.993 1.00 97.19 103 ASP A O 1
ATOM 791 N N . PRO A 1 104 ? -12.219 -0.281 12.231 1.00 96.69 104 PRO A N 1
ATOM 792 C CA . PRO A 1 104 ? -13.613 0.162 12.242 1.00 96.69 104 PRO A CA 1
ATOM 793 C C . PRO A 1 104 ? -13.853 1.450 11.436 1.00 96.69 104 PRO A C 1
ATOM 795 O O . PRO A 1 104 ? -14.934 1.629 10.872 1.00 96.69 104 PRO A O 1
ATOM 798 N N . GLY A 1 105 ? -12.855 2.333 11.350 1.00 94.62 105 GLY A N 1
ATOM 799 C CA . GLY A 1 105 ? -12.867 3.564 10.558 1.00 94.62 105 GLY A CA 1
ATOM 800 C C . GLY A 1 105 ? -12.526 3.386 9.073 1.00 94.62 105 GLY A C 1
ATOM 801 O O . GLY A 1 105 ? -12.523 4.372 8.337 1.00 94.62 105 GLY A O 1
ATOM 802 N N . ALA A 1 106 ? -12.256 2.164 8.596 1.00 94.50 106 ALA A N 1
ATOM 803 C CA . ALA A 1 106 ? -11.855 1.925 7.210 1.00 94.50 106 ALA A CA 1
ATOM 804 C C . ALA A 1 106 ? -12.887 2.474 6.208 1.00 94.50 106 ALA A C 1
ATOM 806 O O . ALA A 1 106 ? -14.093 2.202 6.293 1.00 94.50 106 ALA A O 1
ATOM 807 N N . GLY A 1 107 ? -12.390 3.264 5.252 1.00 92.12 107 GLY A N 1
ATOM 808 C CA . GLY A 1 107 ? -13.202 3.923 4.233 1.00 92.12 107 GLY A CA 1
ATOM 809 C C . GLY A 1 107 ? -14.034 5.108 4.737 1.00 92.12 107 GLY A C 1
ATOM 810 O O . GLY A 1 107 ? -14.935 5.524 4.014 1.00 92.12 107 GLY A O 1
ATOM 811 N N . MET A 1 108 ? -13.787 5.640 5.938 1.00 92.12 108 MET A N 1
ATOM 812 C CA . MET A 1 108 ? -14.462 6.823 6.502 1.00 92.12 108 MET A CA 1
ATOM 813 C C . MET A 1 108 ? -13.546 8.056 6.489 1.00 92.12 108 MET A C 1
ATOM 815 O O . MET A 1 108 ? -12.331 7.935 6.324 1.00 92.12 108 MET A O 1
ATOM 819 N N . ASP A 1 109 ? -14.126 9.241 6.673 1.00 88.75 109 ASP A N 1
ATOM 820 C CA . ASP A 1 109 ? -13.368 10.455 6.979 1.00 88.75 109 ASP A CA 1
ATOM 821 C C . ASP A 1 109 ? -13.199 10.588 8.496 1.00 88.75 109 ASP A C 1
ATOM 823 O O . ASP A 1 109 ? -14.156 10.444 9.257 1.00 88.75 109 ASP A O 1
ATOM 827 N N . LEU A 1 110 ? -11.963 10.817 8.944 1.00 87.62 110 LEU A N 1
ATOM 828 C CA . LEU A 1 110 ? -11.619 10.949 10.358 1.00 87.62 110 LEU A CA 1
ATOM 829 C C . LEU A 1 110 ? -11.295 12.412 10.673 1.00 87.62 110 LEU A C 1
ATOM 831 O O . LEU A 1 110 ? -10.374 12.996 10.101 1.00 87.62 110 LEU A O 1
ATOM 835 N N . HIS A 1 111 ? -12.031 13.000 11.613 1.00 84.38 111 HIS A N 1
ATOM 836 C CA . HIS A 1 111 ? -11.896 14.399 12.009 1.00 84.38 111 HIS A CA 1
ATOM 837 C C . HIS A 1 111 ? -11.499 14.514 13.477 1.00 84.38 111 HIS A C 1
ATOM 839 O O . HIS A 1 111 ? -12.177 13.977 14.352 1.00 84.38 111 HIS A O 1
ATOM 845 N N . VAL A 1 112 ? -10.441 15.270 13.772 1.00 84.75 112 VAL A N 1
ATOM 846 C CA . VAL A 1 112 ? -10.068 15.584 15.157 1.00 84.75 112 VAL A CA 1
ATOM 847 C C . VAL A 1 112 ? -10.869 16.792 15.641 1.00 84.75 112 VAL A C 1
ATOM 849 O O . VAL A 1 112 ? -10.816 17.864 15.040 1.00 84.75 112 VAL A O 1
ATOM 852 N N . ARG A 1 113 ? -11.606 16.630 16.743 1.00 86.12 113 ARG A N 1
ATOM 853 C CA . ARG A 1 113 ? -12.359 17.687 17.433 1.00 86.12 113 ARG A CA 1
ATOM 854 C C . ARG A 1 113 ? -11.935 17.723 18.902 1.00 86.12 113 ARG A C 1
ATOM 856 O O . ARG A 1 113 ? -12.425 16.951 19.727 1.00 86.12 113 ARG A O 1
ATOM 863 N N . GLY A 1 114 ? -11.000 18.615 19.230 1.00 88.00 114 GLY A N 1
ATOM 864 C CA . GLY A 1 114 ? -10.368 18.644 20.551 1.00 88.00 114 GLY A CA 1
ATOM 865 C C . GLY A 1 114 ? -9.541 17.378 20.784 1.00 88.00 114 GLY A C 1
ATOM 866 O O . GLY A 1 114 ? -8.641 17.084 20.007 1.00 88.00 114 GLY A O 1
ATOM 867 N N . THR A 1 115 ? -9.859 16.617 21.832 1.00 85.75 115 THR A N 1
ATOM 868 C CA . THR A 1 115 ? -9.187 15.344 22.157 1.00 85.75 115 THR A CA 1
ATOM 869 C C . THR A 1 115 ? -9.851 14.116 21.532 1.00 85.75 115 THR A C 1
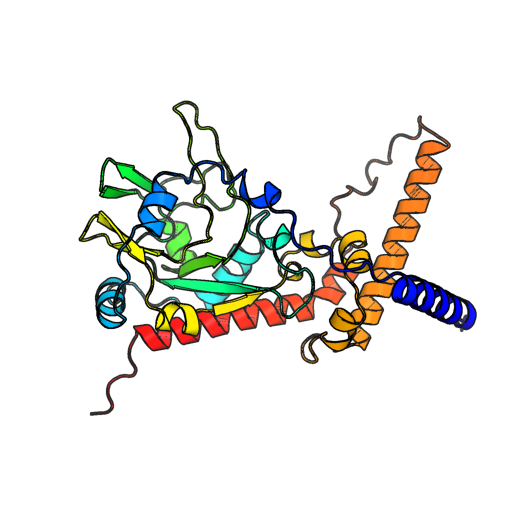ATOM 871 O O . THR A 1 115 ? -9.394 12.998 21.759 1.00 85.75 115 THR A O 1
ATOM 874 N N . ARG A 1 116 ? -10.938 14.301 20.773 1.00 91.19 116 ARG A N 1
ATOM 875 C CA . ARG A 1 116 ? -11.710 13.212 20.168 1.00 91.19 116 ARG A CA 1
ATOM 876 C C . ARG A 1 116 ? -11.498 13.141 18.665 1.00 91.19 116 ARG A C 1
ATOM 878 O O . ARG A 1 116 ? -11.283 14.153 18.005 1.00 91.19 116 ARG A O 1
ATOM 885 N N . VAL A 1 117 ? -11.644 11.941 18.133 1.00 88.62 117 VAL A N 1
ATOM 886 C CA . VAL A 1 117 ? -11.663 11.608 16.715 1.00 88.62 117 VAL A CA 1
ATOM 887 C C . VAL A 1 117 ? -13.075 11.159 16.358 1.00 88.62 117 VAL A C 1
ATOM 889 O O . VAL A 1 117 ? -13.624 10.220 16.941 1.00 88.62 117 VAL A O 1
ATOM 892 N N . GLN A 1 118 ? -13.682 11.850 15.406 1.00 90.12 118 GLN A N 1
ATOM 893 C CA . GLN A 1 118 ? -14.990 11.518 14.868 1.00 90.12 118 GLN A CA 1
ATOM 894 C C . GLN A 1 118 ? -14.810 10.859 13.504 1.00 90.12 118 GLN A C 1
ATOM 896 O O . GLN A 1 118 ? -14.164 11.434 12.632 1.00 90.12 118 GLN A O 1
ATOM 901 N N . ALA A 1 119 ? -15.396 9.677 13.327 1.00 89.88 119 ALA A N 1
ATOM 902 C CA . ALA A 1 119 ? -15.473 9.021 12.031 1.00 89.88 119 ALA A CA 1
ATOM 903 C C . ALA A 1 119 ? -16.813 9.343 11.358 1.00 89.88 119 ALA A C 1
ATOM 905 O O . ALA A 1 119 ? -17.877 9.097 11.931 1.00 89.88 119 ALA A O 1
ATOM 906 N N . GLU A 1 120 ? -16.768 9.870 10.139 1.00 90.69 120 GLU A N 1
ATOM 907 C CA . GLU A 1 120 ? -17.939 10.211 9.333 1.00 90.69 120 GLU A CA 1
ATOM 908 C C . GLU A 1 120 ? -17.951 9.366 8.043 1.00 90.69 120 GLU A C 1
ATOM 910 O O . GLU A 1 120 ? -16.943 9.297 7.334 1.00 90.69 120 GLU A O 1
ATOM 915 N N . PRO A 1 121 ? -19.057 8.665 7.719 1.00 94.12 121 PRO A N 1
ATOM 916 C CA . PRO A 1 121 ? -19.150 7.933 6.464 1.00 94.12 121 PRO A CA 1
ATOM 917 C C . PRO A 1 121 ? -19.084 8.873 5.256 1.00 94.12 121 PRO A C 1
ATOM 919 O O . PRO A 1 121 ? -19.813 9.862 5.173 1.00 94.12 121 PRO A O 1
ATOM 922 N N . ARG A 1 122 ? -18.292 8.495 4.257 1.00 92.69 122 ARG A N 1
ATOM 923 C CA . ARG A 1 122 ? -18.281 9.101 2.926 1.00 92.69 122 ARG A CA 1
ATOM 924 C C . ARG A 1 122 ? -19.531 8.674 2.178 1.00 92.69 122 ARG A C 1
ATOM 926 O O . ARG A 1 122 ? -19.678 7.500 1.828 1.00 92.69 122 ARG A O 1
ATOM 933 N N . LEU A 1 123 ? -20.427 9.620 1.925 1.00 94.25 123 LEU A N 1
ATOM 934 C CA . LEU A 1 123 ? -21.685 9.346 1.225 1.00 94.25 123 LEU A CA 1
ATOM 935 C C . LEU A 1 123 ? -21.548 9.424 -0.298 1.00 94.25 123 LEU A C 1
ATOM 937 O O . LEU A 1 123 ? -22.298 8.775 -1.020 1.00 94.25 123 LEU A O 1
ATOM 941 N N . THR A 1 124 ? -20.588 10.202 -0.793 1.00 91.62 124 THR A N 1
ATOM 942 C CA . THR A 1 124 ? -20.378 10.443 -2.223 1.00 91.62 124 THR A CA 1
ATOM 943 C C . THR A 1 124 ? -18.926 10.203 -2.610 1.00 91.62 124 THR A C 1
ATOM 945 O O . THR A 1 124 ? -18.028 10.173 -1.767 1.00 91.62 124 THR A O 1
ATOM 948 N N . ARG A 1 125 ? -18.698 9.994 -3.910 1.00 90.25 125 ARG A N 1
ATOM 949 C CA . ARG A 1 125 ? -17.348 9.921 -4.463 1.00 90.25 125 ARG A CA 1
ATOM 950 C C . ARG A 1 125 ? -16.733 11.317 -4.466 1.00 90.25 125 ARG A C 1
ATOM 952 O O . ARG A 1 125 ? -17.361 12.258 -4.950 1.00 90.25 125 ARG A O 1
ATOM 959 N N . GLY A 1 126 ? -15.518 11.436 -3.949 1.00 83.81 126 GLY A N 1
ATOM 960 C CA . GLY A 1 126 ? -14.769 12.684 -3.975 1.00 83.81 126 GLY A CA 1
ATOM 961 C C . GLY A 1 126 ? -13.896 12.851 -5.217 1.00 83.81 126 GLY A C 1
ATOM 962 O O . GLY A 1 126 ? -13.924 12.044 -6.143 1.00 83.81 126 GLY A O 1
ATOM 963 N N . PHE A 1 127 ? -13.092 13.917 -5.217 1.00 77.69 127 PHE A N 1
ATOM 964 C CA . PHE A 1 127 ? -12.182 14.242 -6.323 1.00 77.69 127 PHE A CA 1
ATOM 965 C C . PHE A 1 127 ? -10.985 13.283 -6.422 1.00 77.69 127 PHE A C 1
ATOM 967 O O . PHE A 1 127 ? -10.505 12.984 -7.512 1.00 77.69 127 PHE A O 1
ATOM 974 N N . HIS A 1 128 ? -10.490 12.800 -5.282 1.00 77.69 128 HIS A N 1
ATOM 975 C CA . HIS A 1 128 ? -9.342 11.901 -5.238 1.00 77.69 128 HIS A CA 1
ATOM 976 C C . HIS A 1 128 ? -9.785 10.454 -5.502 1.00 77.69 128 HIS A C 1
ATOM 978 O O . HIS A 1 128 ? -10.829 10.027 -5.016 1.00 77.69 128 HIS A O 1
ATOM 984 N N . TYR A 1 129 ? -8.998 9.671 -6.245 1.00 74.38 129 TYR A N 1
ATOM 985 C CA . TYR A 1 129 ? -9.388 8.313 -6.661 1.00 74.38 129 TYR A CA 1
ATOM 986 C C . TYR A 1 129 ? -9.631 7.364 -5.469 1.00 74.38 129 TYR A C 1
ATOM 988 O O . TYR A 1 129 ? -10.472 6.472 -5.568 1.00 74.38 129 TYR A O 1
ATOM 996 N N . SER A 1 130 ? -8.945 7.578 -4.337 1.00 77.56 130 SER A N 1
ATOM 997 C CA . SER A 1 130 ? -9.152 6.815 -3.095 1.00 77.56 130 SER A CA 1
ATOM 998 C C . SER A 1 130 ? -10.382 7.266 -2.297 1.00 77.56 130 SER A C 1
ATOM 1000 O O . SER A 1 130 ? -10.771 6.614 -1.326 1.00 77.56 130 SER A O 1
ATOM 1002 N N . TRP A 1 131 ? -11.025 8.364 -2.707 1.00 84.69 131 TRP A N 1
ATOM 1003 C CA . TRP A 1 131 ? -12.210 8.921 -2.066 1.00 84.69 131 TRP A CA 1
ATOM 1004 C C . TRP A 1 131 ? -13.482 8.255 -2.606 1.00 84.69 131 TRP A C 1
ATOM 1006 O O . TRP A 1 131 ? -14.326 8.878 -3.252 1.00 84.69 131 TRP A O 1
ATOM 1016 N N . ILE A 1 132 ? -13.600 6.951 -2.365 1.00 91.62 132 ILE A N 1
ATOM 1017 C CA . ILE A 1 132 ? -14.804 6.174 -2.671 1.00 91.62 132 ILE A CA 1
ATOM 1018 C C . ILE A 1 132 ? -15.799 6.219 -1.493 1.00 91.62 132 ILE A C 1
ATOM 1020 O O . ILE A 1 132 ? -15.360 6.328 -0.342 1.00 91.62 132 ILE A O 1
ATOM 1024 N N . PRO A 1 133 ? -17.122 6.137 -1.746 1.00 95.56 133 PRO A N 1
ATOM 1025 C CA . PRO A 1 133 ? -18.125 6.050 -0.685 1.00 95.56 133 PRO A CA 1
ATOM 1026 C C . PRO A 1 133 ? -17.841 4.900 0.290 1.00 95.56 133 PRO A C 1
ATOM 1028 O O . PRO A 1 133 ? -17.454 3.813 -0.139 1.00 95.56 133 PRO A O 1
ATOM 1031 N N . THR A 1 134 ? -18.085 5.093 1.590 1.00 95.75 134 THR A N 1
ATOM 1032 C CA . THR A 1 134 ? -17.742 4.104 2.634 1.00 95.75 134 THR A CA 1
ATOM 1033 C C . THR A 1 134 ? -18.427 2.761 2.407 1.00 95.75 134 THR A C 1
ATOM 1035 O O . THR A 1 134 ? -17.811 1.716 2.597 1.00 95.75 134 THR A O 1
ATOM 1038 N N . ALA A 1 135 ? -19.692 2.769 1.980 1.00 98.00 135 ALA A N 1
ATOM 1039 C CA . ALA A 1 135 ? -20.418 1.536 1.685 1.00 98.00 135 ALA A CA 1
ATOM 1040 C C . ALA A 1 135 ? -19.747 0.748 0.547 1.00 98.00 135 ALA A C 1
ATOM 1042 O O . ALA A 1 135 ? -19.484 -0.440 0.702 1.00 98.00 135 ALA A O 1
ATOM 1043 N N . GLN A 1 136 ? -19.385 1.436 -0.542 1.00 97.69 136 GLN A N 1
ATOM 1044 C CA . GLN A 1 136 ? -18.675 0.840 -1.674 1.00 97.69 136 GLN A CA 1
ATOM 1045 C C . GLN A 1 136 ? -17.275 0.351 -1.272 1.00 97.69 136 GLN A C 1
ATOM 1047 O O . GLN A 1 136 ? -16.867 -0.734 -1.676 1.00 97.69 136 GLN A O 1
ATOM 1052 N N . TYR A 1 137 ? -16.551 1.112 -0.445 1.00 97.25 137 TYR A N 1
ATOM 1053 C CA . TYR A 1 137 ? -15.265 0.682 0.109 1.00 97.25 137 TYR A CA 1
ATOM 1054 C C . TYR A 1 137 ? -15.408 -0.638 0.865 1.00 97.25 137 TYR A C 1
ATOM 1056 O O . TYR A 1 137 ? -14.677 -1.588 0.605 1.00 97.25 137 TYR A O 1
ATOM 1064 N N . ARG A 1 138 ? -16.373 -0.713 1.787 1.00 97.62 138 ARG A N 1
ATOM 1065 C CA . ARG A 1 138 ? -16.565 -1.887 2.647 1.00 97.62 138 ARG A CA 1
ATOM 1066 C C . ARG A 1 138 ? -17.098 -3.097 1.895 1.00 97.62 138 ARG A C 1
ATOM 1068 O O . ARG A 1 138 ? -16.762 -4.222 2.249 1.00 97.62 138 ARG A O 1
ATOM 1075 N N . GLU A 1 139 ? -17.878 -2.886 0.843 1.00 98.31 139 GLU A N 1
ATOM 1076 C CA . GLU A 1 139 ? -18.260 -3.954 -0.078 1.00 98.31 139 GLU A CA 1
ATOM 1077 C C . GLU A 1 139 ? -17.025 -4.544 -0.775 1.00 98.31 139 GLU A C 1
ATOM 1079 O O . GLU A 1 139 ? -16.826 -5.759 -0.763 1.00 98.31 139 GLU A O 1
ATOM 1084 N N . GLN A 1 140 ? -16.149 -3.693 -1.315 1.00 98.00 140 GLN A N 1
ATOM 1085 C CA . GLN A 1 140 ? -14.992 -4.133 -2.100 1.00 98.00 140 GLN A CA 1
ATOM 1086 C C . GLN A 1 140 ? -13.830 -4.658 -1.250 1.00 98.00 140 GLN A C 1
ATOM 1088 O O . GLN A 1 140 ? -13.130 -5.573 -1.679 1.00 98.00 140 GLN A O 1
ATOM 1093 N N . PHE A 1 141 ? -13.616 -4.098 -0.059 1.00 97.94 141 PHE A N 1
ATOM 1094 C CA . PHE A 1 141 ? -12.395 -4.302 0.731 1.00 97.94 141 PHE A CA 1
ATOM 1095 C C . PHE A 1 141 ? -12.665 -4.705 2.188 1.00 97.94 141 PHE A C 1
ATOM 1097 O O . PHE A 1 141 ? -11.734 -4.960 2.951 1.00 97.94 141 PHE A O 1
ATOM 1104 N N . GLY A 1 142 ? -13.928 -4.767 2.613 1.00 97.69 142 GLY A N 1
ATOM 1105 C CA . GLY A 1 142 ? -14.269 -4.972 4.017 1.00 97.69 142 GLY A CA 1
ATOM 1106 C C . GLY A 1 142 ? -13.772 -3.816 4.889 1.00 97.69 142 GLY A C 1
ATOM 1107 O O . GLY A 1 142 ? -13.907 -2.647 4.540 1.00 97.69 142 GLY A O 1
ATOM 1108 N N . HIS A 1 143 ? -13.193 -4.151 6.039 1.00 97.50 143 HIS A N 1
ATOM 1109 C CA . HIS A 1 143 ? -12.611 -3.176 6.968 1.00 97.50 143 HIS A CA 1
ATOM 1110 C C . HIS A 1 143 ? -11.080 -3.159 6.908 1.00 97.50 143 HIS A C 1
ATOM 1112 O O . HIS A 1 143 ? -10.427 -2.820 7.892 1.00 97.50 143 HIS A O 1
ATOM 1118 N N . LEU A 1 144 ? -10.499 -3.584 5.782 1.00 97.75 144 LEU A N 1
ATOM 1119 C CA . LEU A 1 144 ? -9.057 -3.531 5.585 1.00 97.75 144 LEU A CA 1
ATOM 1120 C C . LEU A 1 144 ? -8.590 -2.075 5.534 1.00 97.75 144 LEU A C 1
ATOM 1122 O O . LEU A 1 144 ? -9.211 -1.234 4.892 1.00 97.75 144 LEU A O 1
ATOM 1126 N N . ALA A 1 145 ? -7.480 -1.806 6.203 1.00 95.19 145 ALA A N 1
ATOM 1127 C CA . ALA A 1 145 ? -6.743 -0.557 6.164 1.00 95.19 145 ALA A CA 1
ATOM 1128 C C . ALA A 1 145 ? -5.252 -0.867 5.993 1.00 95.19 145 ALA A C 1
ATOM 1130 O O . ALA A 1 145 ? -4.815 -2.017 6.143 1.00 95.19 145 ALA A O 1
ATOM 1131 N N . PHE A 1 146 ? -4.471 0.154 5.656 1.00 93.94 146 PHE A N 1
ATOM 1132 C CA . PHE A 1 146 ? -3.032 0.015 5.516 1.00 93.94 146 PHE A CA 1
ATOM 1133 C C . PHE A 1 146 ? -2.284 1.189 6.136 1.00 93.94 146 PHE A C 1
ATOM 1135 O O . PHE A 1 146 ? -2.843 2.256 6.368 1.00 93.94 146 PHE A O 1
ATOM 1142 N N . SER A 1 147 ? -1.010 0.957 6.416 1.00 89.75 147 SER A N 1
ATOM 1143 C CA . SER A 1 147 ? -0.040 1.952 6.850 1.00 89.75 147 SER A CA 1
ATOM 1144 C C . SER A 1 147 ? 1.299 1.608 6.205 1.00 89.75 147 SER A C 1
ATOM 1146 O O . SER A 1 147 ? 1.572 0.448 5.884 1.00 89.75 147 SER A O 1
ATOM 1148 N N . ARG A 1 148 ? 2.120 2.624 5.962 1.00 80.00 148 ARG A N 1
ATOM 1149 C CA . ARG A 1 148 ? 3.489 2.464 5.467 1.00 80.00 148 ARG A CA 1
ATOM 1150 C C . ARG A 1 148 ? 4.449 2.932 6.547 1.00 80.00 148 ARG A C 1
ATOM 1152 O O . ARG A 1 148 ? 4.084 3.762 7.352 1.00 80.00 148 ARG A O 1
ATOM 1159 N N . SER A 1 149 ? 5.704 2.510 6.536 1.00 61.28 149 SER A N 1
ATOM 1160 C CA . SER A 1 149 ? 6.667 3.005 7.532 1.00 61.28 149 SER A CA 1
ATOM 1161 C C . SER A 1 149 ? 7.404 4.304 7.149 1.00 61.28 149 SER A C 1
ATOM 1163 O O . SER A 1 149 ? 8.287 4.713 7.897 1.00 61.28 149 SER A O 1
ATOM 1165 N N . ALA A 1 150 ? 7.138 4.915 5.984 1.00 56.62 150 ALA A N 1
ATOM 1166 C CA . ALA A 1 150 ? 7.842 6.120 5.509 1.00 56.62 150 ALA A CA 1
ATOM 1167 C C . ALA A 1 150 ? 7.161 6.779 4.299 1.00 56.62 150 ALA A C 1
ATOM 1169 O O . ALA A 1 150 ? 6.906 6.051 3.351 1.00 56.62 150 ALA A O 1
ATOM 1170 N N . GLY A 1 151 ? 6.985 8.108 4.212 1.00 54.59 151 GLY A N 1
ATOM 1171 C CA . GLY A 1 151 ? 6.560 8.781 2.969 1.00 54.59 151 GLY A CA 1
ATOM 1172 C C . GLY A 1 151 ? 6.166 10.258 3.087 1.00 54.59 151 GLY A C 1
ATOM 1173 O O . GLY A 1 151 ? 6.064 10.803 4.177 1.00 54.59 151 GLY A O 1
ATOM 1174 N N . THR A 1 152 ? 5.924 10.934 1.955 1.00 45.81 152 THR A N 1
ATOM 1175 C CA . THR A 1 152 ? 5.463 12.336 1.964 1.00 45.81 152 THR A CA 1
ATOM 1176 C C . THR A 1 152 ? 3.955 12.428 2.210 1.00 45.81 152 THR A C 1
ATOM 1178 O O . THR A 1 152 ? 3.160 11.757 1.554 1.00 45.81 152 THR A O 1
ATOM 1181 N N . THR A 1 153 ? 3.566 13.291 3.148 1.00 52.81 153 THR A N 1
ATOM 1182 C CA . THR A 1 153 ? 2.170 13.621 3.469 1.00 52.81 153 THR A CA 1
ATOM 1183 C C . THR A 1 153 ? 1.574 14.487 2.351 1.00 52.81 153 THR A C 1
ATOM 1185 O O . THR A 1 153 ? 2.172 15.493 1.965 1.00 52.81 153 THR A O 1
ATOM 1188 N N . VAL A 1 154 ? 0.404 14.120 1.814 1.00 49.00 154 VAL A N 1
ATOM 1189 C CA . VAL A 1 154 ? -0.307 14.961 0.834 1.00 49.00 154 VAL A CA 1
ATOM 1190 C C . VAL A 1 154 ? -1.195 15.953 1.583 1.00 49.00 154 VAL A C 1
ATOM 1192 O O . VAL A 1 154 ? -2.170 15.582 2.236 1.00 49.00 154 VAL A O 1
ATOM 1195 N N . TYR A 1 155 ? -0.873 17.237 1.467 1.00 46.12 155 TYR A N 1
ATOM 1196 C CA . TYR A 1 155 ? -1.716 18.314 1.974 1.00 46.12 155 TYR A CA 1
ATOM 1197 C C . TYR A 1 155 ? -2.786 18.649 0.933 1.00 46.12 155 TYR A C 1
ATOM 1199 O O . TYR A 1 155 ? -2.455 19.052 -0.182 1.00 46.12 155 TYR A O 1
ATOM 1207 N N . THR A 1 156 ? -4.068 18.527 1.284 1.00 46.81 156 THR A N 1
ATOM 1208 C CA . THR A 1 156 ? -5.143 19.133 0.488 1.00 46.81 156 THR A CA 1
ATOM 1209 C C . THR A 1 156 ? -5.637 20.404 1.171 1.00 46.81 156 THR A C 1
ATOM 1211 O O . THR A 1 156 ? -6.062 20.401 2.327 1.00 46.81 156 THR A O 1
ATOM 1214 N N . GLN A 1 157 ? -5.565 21.531 0.463 1.00 42.56 157 GLN A N 1
ATOM 1215 C CA . GLN A 1 157 ? -6.199 22.769 0.904 1.00 42.56 157 GLN A CA 1
ATOM 1216 C C . GLN A 1 157 ? -7.695 22.690 0.595 1.00 42.56 157 GLN A C 1
ATOM 1218 O O . GLN A 1 157 ? -8.100 22.734 -0.564 1.00 42.56 157 GLN A O 1
ATOM 1223 N N . ALA A 1 158 ? -8.519 22.569 1.633 1.00 49.00 158 ALA A N 1
ATOM 1224 C CA . ALA A 1 158 ? -9.951 22.807 1.518 1.00 49.00 158 ALA A CA 1
ATOM 1225 C C . ALA A 1 158 ? -10.249 24.317 1.680 1.00 49.00 158 ALA A C 1
ATOM 1227 O O . ALA A 1 158 ? -9.500 25.002 2.385 1.00 49.00 158 ALA A O 1
ATOM 1228 N N . PRO A 1 159 ? -11.347 24.845 1.098 1.00 43.88 159 PRO A N 1
ATOM 1229 C CA . PRO A 1 159 ? -11.741 26.260 1.208 1.00 43.88 159 PRO A CA 1
ATOM 1230 C C . PRO A 1 159 ? -11.975 26.764 2.646 1.00 43.88 159 PRO A C 1
ATOM 1232 O O . PRO A 1 159 ? -12.027 27.967 2.873 1.00 43.88 159 PRO A O 1
ATOM 1235 N N . ASN A 1 160 ? -12.117 25.855 3.615 1.00 51.94 160 ASN A N 1
ATOM 1236 C CA . ASN A 1 160 ? -12.301 26.117 5.045 1.00 51.94 160 ASN A CA 1
ATOM 1237 C C . ASN A 1 160 ? -11.047 25.835 5.903 1.00 51.94 160 ASN A C 1
ATOM 1239 O O . ASN A 1 160 ? -11.141 25.867 7.127 1.00 51.94 160 ASN A O 1
ATOM 1243 N N . GLY A 1 161 ? -9.886 25.592 5.282 1.00 45.62 161 GLY A N 1
ATOM 1244 C CA . GLY A 1 161 ? -8.618 25.357 5.975 1.00 45.62 161 GLY A CA 1
ATOM 1245 C C . GLY A 1 161 ? -8.307 23.871 6.164 1.00 45.62 161 GLY A C 1
ATOM 1246 O O . GLY A 1 161 ? -8.866 23.217 7.032 1.00 45.62 161 GLY A O 1
ATOM 1247 N N . THR A 1 162 ? -7.355 23.378 5.362 1.00 43.12 162 THR A N 1
ATOM 1248 C CA . THR A 1 162 ? -6.582 22.120 5.509 1.00 43.12 162 THR A CA 1
ATOM 1249 C C . THR A 1 162 ? -7.347 20.831 5.836 1.00 43.12 162 THR A C 1
ATOM 1251 O O . THR A 1 162 ? -7.684 20.548 6.981 1.00 43.12 162 THR A O 1
ATOM 1254 N N . ALA A 1 163 ? -7.456 19.960 4.832 1.00 47.16 163 ALA A N 1
ATOM 1255 C CA . ALA A 1 163 ? -7.597 18.525 5.035 1.00 47.16 163 ALA A CA 1
ATOM 1256 C C . ALA A 1 163 ? -6.229 17.889 4.758 1.00 47.16 163 ALA A C 1
ATOM 1258 O O . ALA A 1 163 ? -5.771 17.816 3.615 1.00 47.16 163 ALA A O 1
ATOM 1259 N N . THR A 1 164 ? -5.521 17.477 5.802 1.00 45.25 164 THR A N 1
ATOM 1260 C CA . THR A 1 164 ? -4.293 16.706 5.613 1.00 45.25 164 THR A CA 1
ATOM 1261 C C . THR A 1 164 ? -4.683 15.254 5.376 1.00 45.25 164 THR A C 1
ATOM 1263 O O . THR A 1 164 ? -5.370 14.668 6.213 1.00 45.25 164 THR A O 1
ATOM 1266 N N . ALA A 1 165 ? -4.254 14.661 4.260 1.00 49.00 165 ALA A N 1
ATOM 1267 C CA . ALA A 1 165 ? -4.216 13.209 4.188 1.00 49.00 165 ALA A CA 1
ATOM 1268 C C . ALA A 1 165 ? -3.152 12.774 5.195 1.00 49.00 165 ALA A C 1
ATOM 1270 O O . ALA A 1 165 ? -2.002 13.185 5.071 1.00 49.00 165 ALA A O 1
ATOM 1271 N N . VAL A 1 166 ? -3.552 12.048 6.237 1.00 52.12 166 VAL A N 1
ATOM 1272 C CA . VAL A 1 166 ? -2.652 11.532 7.275 1.00 52.12 166 VAL A CA 1
ATOM 1273 C C . VAL A 1 166 ? -1.478 10.852 6.579 1.00 52.12 166 VAL A C 1
ATOM 1275 O O . VAL A 1 166 ? -1.687 9.964 5.765 1.00 52.12 166 VAL A O 1
ATOM 1278 N N . GLY A 1 167 ? -0.250 11.293 6.845 1.00 56.75 167 GLY A N 1
ATOM 1279 C CA . GLY A 1 167 ? 0.916 10.511 6.459 1.00 56.75 167 GLY A CA 1
ATOM 1280 C C . GLY A 1 167 ? 0.827 9.164 7.163 1.00 56.75 167 GLY A C 1
ATOM 1281 O O . GLY A 1 167 ? 0.714 9.117 8.388 1.00 56.75 167 GLY A O 1
ATOM 1282 N N . ASP A 1 168 ? 0.848 8.097 6.378 1.00 65.88 168 ASP A N 1
ATOM 1283 C CA . ASP A 1 168 ? 0.546 6.728 6.792 1.00 65.88 168 ASP A CA 1
ATOM 1284 C C . ASP A 1 168 ? 1.635 6.091 7.681 1.00 65.88 168 ASP A C 1
ATOM 1286 O O . ASP A 1 168 ? 1.653 4.874 7.811 1.00 65.88 168 ASP A O 1
ATOM 1290 N N . ASP A 1 169 ? 2.521 6.887 8.295 1.00 71.81 169 ASP A N 1
ATOM 1291 C CA . ASP A 1 169 ? 3.793 6.477 8.918 1.00 71.81 169 ASP A CA 1
ATOM 1292 C C . ASP A 1 169 ? 3.650 5.837 10.313 1.00 71.81 169 ASP A C 1
ATOM 1294 O O . ASP A 1 169 ? 4.597 5.259 10.851 1.00 71.81 169 ASP A O 1
ATOM 1298 N N . ALA A 1 170 ? 2.468 5.951 10.925 1.00 82.12 170 ALA A N 1
ATOM 1299 C CA . ALA A 1 170 ? 2.172 5.431 12.256 1.00 82.12 170 ALA A CA 1
ATOM 1300 C C . ALA A 1 170 ? 0.947 4.498 12.205 1.00 82.12 170 ALA A C 1
ATOM 1302 O O . ALA A 1 170 ? -0.188 4.990 12.235 1.00 82.12 170 ALA A O 1
ATOM 1303 N N . PRO A 1 171 ? 1.142 3.165 12.161 1.00 88.56 171 PRO A N 1
ATOM 1304 C CA . PRO A 1 171 ? 0.036 2.218 12.093 1.00 88.56 171 PRO A CA 1
ATOM 1305 C C . PRO A 1 171 ? -0.871 2.368 13.319 1.00 88.56 171 PRO A C 1
ATOM 1307 O O . PRO A 1 171 ? -0.491 2.068 14.459 1.00 88.56 171 PRO A O 1
ATOM 1310 N N . SER A 1 172 ? -2.082 2.859 13.077 1.00 92.38 172 SER A N 1
ATOM 1311 C CA . SER A 1 172 ? -3.070 3.177 14.102 1.00 92.38 172 SER A CA 1
ATOM 1312 C C . SER A 1 172 ? -4.473 2.819 13.629 1.00 92.38 172 SER A C 1
ATOM 1314 O O . SER A 1 172 ? -4.739 2.758 12.434 1.00 92.38 172 SER A O 1
ATOM 1316 N N . VAL A 1 173 ? -5.353 2.550 14.587 1.00 94.31 173 VAL A N 1
ATOM 1317 C CA . VAL A 1 173 ? -6.737 2.125 14.369 1.00 94.31 173 VAL A CA 1
ATOM 1318 C C . VAL A 1 173 ? -7.695 3.080 15.066 1.00 94.31 173 VAL A C 1
ATOM 1320 O O . VAL A 1 173 ? -7.374 3.610 16.137 1.00 94.31 173 VAL A O 1
ATOM 1323 N N . TYR A 1 174 ? -8.871 3.291 14.481 1.00 94.88 174 TYR A N 1
ATOM 1324 C CA . TYR A 1 174 ? -9.933 4.053 15.120 1.00 94.88 174 TYR A CA 1
ATOM 1325 C C . TYR A 1 174 ? -10.678 3.211 16.166 1.00 94.88 174 TYR A C 1
ATOM 1327 O O . TYR A 1 174 ? -11.256 2.167 15.862 1.00 94.88 174 TYR A O 1
ATOM 1335 N N . ASP A 1 175 ? -10.716 3.695 17.406 1.00 96.00 175 ASP A N 1
ATOM 1336 C CA . ASP A 1 175 ? -11.540 3.139 18.477 1.00 96.00 175 ASP A CA 1
ATOM 1337 C C . ASP A 1 175 ? -12.822 3.966 18.624 1.00 96.00 175 ASP A C 1
ATOM 1339 O O . ASP A 1 175 ? -12.827 5.062 19.190 1.00 96.00 175 ASP A O 1
ATOM 1343 N N . ALA A 1 176 ? -13.926 3.421 18.110 1.00 93.50 176 ALA A N 1
ATOM 1344 C CA . ALA A 1 176 ? -15.234 4.068 18.135 1.00 93.50 176 ALA A CA 1
ATOM 1345 C C . ALA A 1 176 ? -15.786 4.275 19.558 1.00 93.50 176 ALA A C 1
ATOM 1347 O O . ALA A 1 176 ? -16.567 5.202 19.774 1.00 93.50 176 ALA A O 1
ATOM 1348 N N . THR A 1 177 ? -15.375 3.450 20.529 1.00 95.00 177 THR A N 1
ATOM 1349 C CA . THR A 1 177 ? -15.857 3.537 21.917 1.00 95.00 177 THR A CA 1
ATOM 1350 C C . THR A 1 177 ? -15.233 4.731 22.623 1.00 95.00 177 THR A C 1
ATOM 1352 O O . THR A 1 177 ? -15.932 5.520 23.258 1.00 95.00 177 THR A O 1
ATOM 1355 N N . SER A 1 178 ? -13.915 4.888 22.490 1.00 94.81 178 SER A N 1
ATOM 1356 C CA . SER A 1 178 ? -13.189 6.025 23.067 1.00 94.81 178 SER A CA 1
ATOM 1357 C C . SER A 1 178 ? -13.190 7.265 22.171 1.00 94.81 178 SER A C 1
ATOM 1359 O O . SER A 1 178 ? -12.783 8.336 22.622 1.00 94.81 178 SER A O 1
ATOM 1361 N N . GLN A 1 179 ? -13.661 7.140 20.925 1.00 94.88 179 GLN A N 1
ATOM 1362 C CA . GLN A 1 179 ? -13.576 8.171 19.892 1.00 94.88 179 GLN A CA 1
ATOM 1363 C C . GLN A 1 179 ? -12.137 8.684 19.768 1.00 94.88 179 GLN A C 1
ATOM 1365 O O . GLN A 1 179 ? -11.887 9.881 19.887 1.00 94.88 179 GLN A O 1
ATOM 1370 N N . SER A 1 180 ? -11.168 7.784 19.603 1.00 94.19 180 SER A N 1
ATOM 1371 C CA . SER A 1 180 ? -9.745 8.138 19.549 1.00 94.19 180 SER A CA 1
ATOM 1372 C C . SER A 1 180 ? -8.962 7.227 18.603 1.00 94.19 180 SER A C 1
ATOM 1374 O O . SER A 1 180 ? -9.436 6.155 18.230 1.00 94.19 180 SER A O 1
ATOM 1376 N N . MET A 1 181 ? -7.762 7.658 18.201 1.00 93.50 181 MET A N 1
ATOM 1377 C CA . MET A 1 181 ? -6.803 6.756 17.559 1.00 93.50 181 MET A CA 1
ATOM 1378 C C . MET A 1 181 ? -6.106 5.908 18.619 1.00 93.50 181 MET A C 1
ATOM 1380 O O . MET A 1 181 ? -5.836 6.377 19.726 1.00 93.50 181 MET A O 1
ATOM 1384 N N . ARG A 1 182 ? -5.765 4.672 18.264 1.00 94.44 182 ARG A N 1
ATOM 1385 C CA . ARG A 1 182 ? -4.995 3.737 19.091 1.00 94.44 182 ARG A CA 1
ATOM 1386 C C . ARG A 1 182 ? -3.857 3.151 18.263 1.00 94.44 182 ARG A C 1
ATOM 1388 O O . ARG A 1 182 ? -4.066 2.834 17.095 1.00 94.44 182 ARG A O 1
ATOM 1395 N N . ARG A 1 183 ? -2.656 2.989 18.828 1.00 94.56 183 ARG A N 1
ATOM 1396 C CA . ARG A 1 183 ? -1.560 2.320 18.098 1.00 94.56 183 ARG A CA 1
ATOM 1397 C C . ARG A 1 183 ? -1.811 0.816 18.039 1.00 94.56 183 ARG A C 1
ATOM 1399 O O . ARG A 1 183 ? -2.295 0.233 19.013 1.00 94.56 183 ARG A O 1
ATOM 1406 N N . LEU A 1 184 ? -1.471 0.202 16.908 1.00 95.69 184 LEU A N 1
ATOM 1407 C CA . LEU A 1 184 ? -1.620 -1.242 16.737 1.00 95.69 184 LEU A CA 1
ATOM 1408 C C . LEU A 1 184 ? -0.676 -2.025 17.671 1.00 95.69 184 LEU A C 1
ATOM 1410 O O . LEU A 1 184 ? 0.448 -1.573 17.915 1.00 95.69 184 LEU A O 1
ATOM 1414 N N . PRO A 1 185 ? -1.084 -3.217 18.145 1.00 96.75 185 PRO A N 1
ATOM 1415 C CA . PRO A 1 185 ? -0.180 -4.151 18.811 1.00 96.75 185 PRO A CA 1
ATOM 1416 C C . PRO A 1 185 ? 0.951 -4.594 17.875 1.00 96.75 185 PRO A C 1
ATOM 1418 O O . PRO A 1 185 ? 0.753 -4.749 16.664 1.00 96.75 185 PRO A O 1
ATOM 1421 N N . HIS A 1 186 ? 2.133 -4.858 18.432 1.00 96.06 186 HIS A N 1
ATOM 1422 C CA . HIS A 1 186 ? 3.300 -5.269 17.648 1.00 96.06 186 HIS A CA 1
ATOM 1423 C C . HIS A 1 186 ? 3.078 -6.587 16.887 1.00 96.06 186 HIS A C 1
ATOM 1425 O O . HIS A 1 186 ? 3.580 -6.749 15.776 1.00 96.06 186 HIS A O 1
ATOM 1431 N N . GLU A 1 187 ? 2.279 -7.502 17.436 1.00 97.75 187 GLU A N 1
ATOM 1432 C CA . GLU A 1 187 ? 1.920 -8.779 16.819 1.00 97.75 187 GLU A CA 1
ATOM 1433 C C . GLU A 1 187 ? 1.090 -8.574 15.549 1.00 97.75 187 GLU A C 1
ATOM 1435 O O . GLU A 1 187 ? 1.295 -9.265 14.552 1.00 97.75 187 GLU A O 1
ATOM 1440 N N . VAL A 1 188 ? 0.178 -7.595 15.566 1.00 97.50 188 VAL A N 1
ATOM 1441 C CA . VAL A 1 188 ? -0.663 -7.239 14.414 1.00 97.50 188 VAL A CA 1
ATOM 1442 C C . VAL A 1 188 ? 0.192 -6.613 13.322 1.00 97.50 188 VAL A C 1
ATOM 1444 O O . VAL A 1 188 ? 0.082 -7.012 12.165 1.00 97.50 188 VAL A O 1
ATOM 1447 N N . ILE A 1 189 ? 1.092 -5.696 13.696 1.00 96.06 189 ILE A N 1
ATOM 1448 C CA . ILE A 1 189 ? 2.062 -5.094 12.771 1.00 96.06 189 ILE A CA 1
ATOM 1449 C C . ILE A 1 189 ? 2.916 -6.188 12.125 1.00 96.06 189 ILE A C 1
ATOM 1451 O O . ILE A 1 189 ? 3.045 -6.218 10.903 1.00 96.06 189 ILE A O 1
ATOM 1455 N N . ALA A 1 190 ? 3.465 -7.112 12.916 1.00 96.44 190 ALA A N 1
ATOM 1456 C CA . ALA A 1 190 ? 4.303 -8.195 12.414 1.00 96.44 190 ALA A CA 1
ATOM 1457 C C . ALA A 1 190 ? 3.533 -9.141 11.476 1.00 96.44 190 ALA A C 1
ATOM 1459 O O . ALA A 1 190 ? 3.995 -9.425 10.370 1.00 96.44 190 ALA A O 1
ATOM 1460 N N . ALA A 1 191 ? 2.341 -9.597 11.874 1.00 97.69 191 ALA A N 1
ATOM 1461 C CA . ALA A 1 191 ? 1.528 -10.506 11.066 1.00 97.69 191 ALA A CA 1
ATOM 1462 C C . ALA A 1 191 ? 1.065 -9.858 9.753 1.00 97.69 191 ALA A C 1
ATOM 1464 O O . ALA A 1 191 ? 1.133 -10.494 8.695 1.00 97.69 191 ALA A O 1
ATOM 1465 N N . GLY A 1 192 ? 0.644 -8.594 9.836 1.00 97.38 192 GLY A N 1
ATOM 1466 C CA . GLY A 1 192 ? 0.131 -7.785 8.737 1.00 97.38 192 GLY A CA 1
ATOM 1467 C C . GLY A 1 192 ? 1.197 -7.126 7.870 1.00 97.38 192 GLY A C 1
ATOM 1468 O O . GLY A 1 192 ? 0.839 -6.431 6.928 1.00 97.38 192 GLY A O 1
ATOM 1469 N N . SER A 1 193 ? 2.489 -7.326 8.131 1.00 96.81 193 SER A N 1
ATOM 1470 C CA . SER A 1 193 ? 3.549 -6.741 7.303 1.00 96.81 193 SER A CA 1
ATOM 1471 C C . SER A 1 193 ? 3.819 -7.566 6.041 1.00 96.81 193 SER A C 1
ATOM 1473 O O . SER A 1 193 ? 3.983 -8.790 6.098 1.00 96.81 193 SER A O 1
ATOM 1475 N N . ALA A 1 194 ? 3.915 -6.880 4.904 1.00 96.75 194 ALA A N 1
ATOM 1476 C CA . ALA A 1 194 ? 4.497 -7.376 3.659 1.00 96.75 194 ALA A CA 1
ATOM 1477 C C . ALA A 1 194 ? 5.673 -6.487 3.239 1.00 96.75 194 ALA A C 1
ATOM 1479 O O . ALA A 1 194 ? 5.749 -5.324 3.623 1.00 96.75 194 ALA A O 1
ATOM 1480 N N . TRP A 1 195 ? 6.586 -7.037 2.446 1.00 95.50 195 TRP A N 1
ATOM 1481 C CA . TRP A 1 195 ? 7.698 -6.289 1.869 1.00 95.50 195 TRP A CA 1
ATOM 1482 C C . TRP A 1 195 ? 7.322 -5.858 0.455 1.00 95.50 195 TRP A C 1
ATOM 1484 O O . TRP A 1 195 ? 7.059 -6.707 -0.398 1.00 95.50 195 TRP A O 1
ATOM 1494 N N . VAL A 1 196 ? 7.239 -4.547 0.242 1.00 95.19 196 VAL A N 1
ATOM 1495 C CA . VAL A 1 196 ? 6.713 -3.946 -0.987 1.00 95.19 196 VAL A CA 1
ATOM 1496 C C . VAL A 1 196 ? 7.734 -2.958 -1.535 1.00 95.19 196 VAL A C 1
ATOM 1498 O O . VAL A 1 196 ? 8.293 -2.148 -0.793 1.00 95.19 196 VAL A O 1
ATOM 1501 N N . SER A 1 197 ? 8.001 -3.025 -2.833 1.00 94.50 197 SER A N 1
ATOM 1502 C CA . SER A 1 197 ? 8.897 -2.119 -3.548 1.00 94.50 197 SER A CA 1
ATOM 1503 C C . SER A 1 197 ? 8.099 -1.153 -4.426 1.00 94.50 197 SER A C 1
ATOM 1505 O O . SER A 1 197 ? 6.905 -1.337 -4.664 1.00 94.50 197 SER A O 1
ATOM 1507 N N . GLY A 1 198 ? 8.757 -0.121 -4.955 1.00 93.25 198 GLY A N 1
ATOM 1508 C CA . GLY A 1 198 ? 8.120 0.834 -5.869 1.00 93.25 198 GLY A CA 1
ATOM 1509 C C . GLY A 1 198 ? 7.554 0.193 -7.146 1.00 93.25 198 GLY A C 1
ATOM 1510 O O . GLY A 1 198 ? 6.676 0.777 -7.775 1.00 93.25 198 GLY A O 1
ATOM 1511 N N . LEU A 1 199 ? 8.010 -1.014 -7.510 1.00 94.94 199 LEU A N 1
ATOM 1512 C CA . LEU A 1 199 ? 7.583 -1.730 -8.720 1.00 94.94 199 LEU A CA 1
ATOM 1513 C C . LEU A 1 199 ? 6.178 -2.310 -8.650 1.00 94.94 199 LEU A C 1
ATOM 1515 O O . LEU A 1 199 ? 5.642 -2.660 -9.702 1.00 94.94 199 LEU A O 1
ATOM 1519 N N . VAL A 1 200 ? 5.585 -2.386 -7.456 1.00 95.31 200 VAL A N 1
ATOM 1520 C CA . VAL A 1 200 ? 4.186 -2.794 -7.279 1.00 95.31 200 VAL A CA 1
ATOM 1521 C C . VAL A 1 200 ? 3.218 -1.868 -8.028 1.00 95.31 200 VAL A C 1
ATOM 1523 O O . VAL A 1 200 ? 2.165 -2.310 -8.474 1.00 95.31 200 VAL A O 1
ATOM 1526 N N . HIS A 1 201 ? 3.601 -0.599 -8.203 1.00 93.94 201 HIS A N 1
ATOM 1527 C CA . HIS A 1 201 ? 2.841 0.407 -8.930 1.00 93.94 201 HIS A CA 1
ATOM 1528 C C . HIS A 1 201 ? 3.344 0.506 -10.376 1.00 93.94 201 HIS A C 1
ATOM 1530 O O . HIS A 1 201 ? 4.549 0.498 -10.637 1.00 93.94 201 HIS A O 1
ATOM 1536 N N . ASP A 1 202 ? 2.433 0.700 -11.327 1.00 91.25 202 ASP A N 1
ATOM 1537 C CA . ASP A 1 202 ? 2.760 0.760 -12.755 1.00 91.25 202 ASP A CA 1
ATOM 1538 C C . ASP A 1 202 ? 3.730 1.904 -13.098 1.00 91.25 202 ASP A C 1
ATOM 1540 O O . ASP A 1 202 ? 4.753 1.680 -13.734 1.00 91.25 202 ASP A O 1
ATOM 1544 N N . GLU A 1 203 ? 3.493 3.110 -12.574 1.00 87.69 203 GLU A N 1
ATOM 1545 C CA . GLU A 1 203 ? 4.434 4.244 -12.649 1.00 87.69 203 GLU A CA 1
ATOM 1546 C C . GLU A 1 203 ? 5.795 4.022 -11.960 1.00 87.69 203 GLU A C 1
ATOM 1548 O O . GLU A 1 203 ? 6.713 4.822 -12.154 1.00 87.69 203 GLU A O 1
ATOM 1553 N N . GL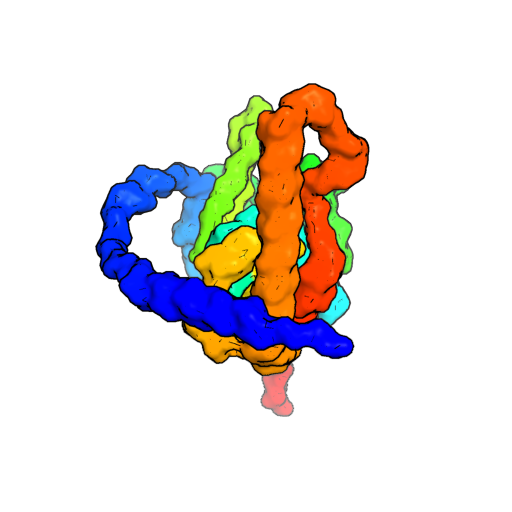Y A 1 204 ? 5.959 2.973 -11.150 1.00 86.12 204 GLY A N 1
ATOM 1554 C CA . GLY A 1 204 ? 7.275 2.546 -10.674 1.00 86.12 204 GLY A CA 1
ATOM 1555 C C . GLY A 1 204 ? 8.143 1.987 -11.803 1.00 86.12 204 GLY A C 1
ATOM 1556 O O . GLY A 1 204 ? 9.365 1.998 -11.709 1.00 86.12 204 GLY A O 1
ATOM 1557 N N . ALA A 1 205 ? 7.540 1.568 -12.918 1.00 85.12 205 ALA A N 1
ATOM 1558 C CA . ALA A 1 205 ? 8.214 0.992 -14.079 1.00 85.12 205 ALA A CA 1
ATOM 1559 C C . ALA A 1 205 ? 8.880 2.020 -15.007 1.00 85.12 205 ALA A C 1
ATOM 1561 O O . ALA A 1 205 ? 9.066 1.750 -16.191 1.00 85.12 205 ALA A O 1
ATOM 1562 N N . ARG A 1 206 ? 9.227 3.215 -14.519 1.00 86.94 206 ARG A N 1
ATOM 1563 C CA . ARG A 1 206 ? 9.876 4.227 -15.358 1.00 86.94 206 ARG A CA 1
ATOM 1564 C C . ARG A 1 206 ? 11.274 3.746 -15.776 1.00 86.94 206 ARG A C 1
ATOM 1566 O O . ARG A 1 206 ? 12.100 3.509 -14.890 1.00 86.94 206 ARG A O 1
ATOM 1573 N N . PRO A 1 207 ? 11.573 3.635 -17.087 1.00 85.31 207 PRO A N 1
ATOM 1574 C CA . PRO A 1 207 ? 12.828 3.062 -17.581 1.00 85.31 207 PRO A CA 1
ATOM 1575 C C . PRO A 1 207 ? 14.076 3.695 -16.964 1.00 85.31 207 PRO A C 1
ATOM 1577 O O . PRO A 1 207 ? 14.978 2.993 -16.512 1.00 85.31 207 PRO A O 1
ATOM 1580 N N . GLN A 1 208 ? 14.094 5.024 -16.868 1.00 83.12 208 GLN A N 1
ATOM 1581 C CA . GLN A 1 208 ? 15.198 5.785 -16.295 1.00 83.12 208 GLN A CA 1
ATOM 1582 C C . GLN A 1 208 ? 15.425 5.469 -14.812 1.00 83.12 208 GLN A C 1
ATOM 1584 O O . GLN A 1 208 ? 16.566 5.339 -14.386 1.00 83.12 208 GLN A O 1
ATOM 1589 N N . TRP A 1 209 ? 14.360 5.285 -14.025 1.00 82.38 209 TRP A N 1
ATOM 1590 C CA . TRP A 1 209 ? 14.484 4.946 -12.604 1.00 82.38 209 TRP A CA 1
ATOM 1591 C C . TRP A 1 209 ? 14.993 3.522 -12.427 1.00 82.38 209 TRP A C 1
ATOM 1593 O O . TRP A 1 209 ? 15.890 3.277 -11.622 1.00 82.38 209 TRP A O 1
ATOM 1603 N N . LEU A 1 210 ? 14.467 2.597 -13.231 1.00 86.12 210 LEU A N 1
ATOM 1604 C CA . LEU A 1 210 ? 14.927 1.216 -13.259 1.00 86.12 210 LEU A CA 1
ATOM 1605 C C . LEU A 1 210 ? 16.424 1.145 -13.564 1.00 86.12 210 LEU A C 1
ATOM 1607 O O . LEU A 1 210 ? 17.152 0.508 -12.808 1.00 86.12 210 LEU A O 1
ATOM 1611 N N . LEU A 1 211 ? 16.897 1.832 -14.604 1.00 87.19 211 LEU A N 1
ATOM 1612 C CA . LEU A 1 211 ? 18.318 1.851 -14.958 1.00 87.19 211 LEU A CA 1
ATOM 1613 C C . LEU A 1 211 ? 19.177 2.501 -13.867 1.00 87.19 211 LEU A C 1
ATOM 1615 O O . LEU A 1 211 ? 20.181 1.921 -13.461 1.00 87.19 211 LEU A O 1
ATOM 1619 N N . MET A 1 212 ? 18.769 3.665 -13.353 1.00 83.44 212 MET A N 1
ATOM 1620 C CA . MET A 1 212 ? 19.525 4.395 -12.328 1.00 83.44 212 MET A CA 1
ATOM 1621 C C . MET A 1 212 ? 19.674 3.614 -11.018 1.00 83.44 212 MET A C 1
ATOM 1623 O O . MET A 1 212 ? 20.693 3.737 -10.344 1.00 83.44 212 MET A O 1
ATOM 1627 N N . CYS A 1 213 ? 18.674 2.816 -10.645 1.00 82.94 213 CYS A N 1
ATOM 1628 C CA . CYS A 1 213 ? 18.676 2.080 -9.382 1.00 82.94 213 CYS A CA 1
ATOM 1629 C C . CYS A 1 213 ? 19.137 0.615 -9.519 1.00 82.94 213 CYS A C 1
ATOM 1631 O O . CYS A 1 213 ? 19.121 -0.114 -8.526 1.00 82.94 213 CYS A O 1
ATOM 1633 N N . ALA A 1 214 ? 19.536 0.159 -10.715 1.00 84.69 214 ALA A N 1
ATOM 1634 C CA . ALA A 1 214 ? 19.939 -1.226 -10.987 1.00 84.69 214 ALA A CA 1
ATOM 1635 C C . ALA A 1 214 ? 21.368 -1.547 -10.506 1.00 84.69 214 ALA A C 1
ATOM 1637 O O . ALA A 1 214 ? 22.263 -1.851 -11.301 1.00 84.69 214 ALA A O 1
ATOM 1638 N N . THR A 1 215 ? 21.589 -1.498 -9.194 1.00 85.19 215 THR A N 1
ATOM 1639 C CA . THR A 1 215 ? 22.874 -1.858 -8.575 1.00 85.19 215 THR A CA 1
ATOM 1640 C C . THR A 1 215 ? 23.170 -3.358 -8.701 1.00 85.19 215 THR A C 1
ATOM 1642 O O . THR A 1 215 ? 22.265 -4.172 -8.884 1.00 85.19 215 THR A O 1
ATOM 1645 N N . GLU A 1 216 ? 24.434 -3.767 -8.547 1.00 80.62 216 GLU A N 1
ATOM 1646 C CA . GLU A 1 216 ? 24.795 -5.198 -8.498 1.00 80.62 216 GLU A CA 1
ATOM 1647 C C . GLU A 1 216 ? 24.071 -5.941 -7.367 1.00 80.62 216 GLU A C 1
ATOM 1649 O O . GLU A 1 216 ? 23.660 -7.090 -7.529 1.00 80.62 216 GLU A O 1
ATOM 1654 N N . GLN A 1 217 ? 23.823 -5.260 -6.247 1.00 81.12 217 GLN A N 1
ATOM 1655 C CA . GLN A 1 217 ? 23.013 -5.799 -5.161 1.00 81.12 217 GLN A CA 1
ATOM 1656 C C . GLN A 1 217 ? 21.563 -6.033 -5.600 1.00 81.12 217 GLN A C 1
ATOM 1658 O O . GLN A 1 217 ? 21.023 -7.104 -5.336 1.00 81.12 217 GLN A O 1
ATOM 1663 N N . ALA A 1 218 ? 20.943 -5.078 -6.302 1.00 80.06 218 ALA A N 1
ATOM 1664 C CA . ALA A 1 218 ? 19.595 -5.251 -6.843 1.00 80.06 218 ALA A CA 1
ATOM 1665 C C . ALA A 1 218 ? 19.533 -6.418 -7.844 1.00 80.06 218 ALA A C 1
ATOM 1667 O O . ALA A 1 218 ? 18.560 -7.172 -7.856 1.00 80.06 218 ALA A O 1
ATOM 1668 N N . LYS A 1 219 ? 20.597 -6.616 -8.634 1.00 82.44 219 LYS A N 1
ATOM 1669 C CA . LYS A 1 219 ? 20.707 -7.745 -9.567 1.00 82.44 219 LYS A CA 1
ATOM 1670 C C . LYS A 1 219 ? 20.809 -9.089 -8.861 1.00 82.44 219 LYS A C 1
ATOM 1672 O O . LYS A 1 219 ? 20.117 -10.032 -9.245 1.00 82.44 219 LYS A O 1
ATOM 1677 N N . ALA A 1 220 ? 21.634 -9.170 -7.823 1.00 83.62 220 ALA A N 1
ATOM 1678 C CA . ALA A 1 220 ? 21.790 -10.378 -7.021 1.00 83.62 220 ALA A CA 1
ATOM 1679 C C . ALA A 1 220 ? 20.537 -10.702 -6.188 1.00 83.62 220 ALA A C 1
ATOM 1681 O O . ALA A 1 220 ? 20.249 -11.870 -5.945 1.00 83.62 220 ALA A O 1
ATOM 1682 N N . ALA A 1 221 ? 19.788 -9.678 -5.771 1.00 86.06 221 ALA A N 1
ATOM 1683 C CA . ALA A 1 221 ? 18.595 -9.812 -4.939 1.00 86.06 221 ALA A CA 1
ATOM 1684 C C . ALA A 1 221 ? 17.295 -10.033 -5.734 1.00 86.06 221 ALA A C 1
ATOM 1686 O O . ALA A 1 221 ? 16.229 -10.129 -5.120 1.00 86.06 221 ALA A O 1
ATOM 1687 N N . TRP A 1 222 ? 17.343 -10.101 -7.074 1.00 94.06 222 TRP A N 1
ATOM 1688 C CA . TRP A 1 222 ? 16.122 -10.275 -7.857 1.00 94.06 222 TRP A CA 1
ATOM 1689 C C . TRP A 1 222 ? 15.470 -11.642 -7.570 1.00 94.06 222 TRP A C 1
ATOM 1691 O O . TRP A 1 222 ? 16.121 -12.678 -7.743 1.00 94.06 222 TRP A O 1
ATOM 1701 N N . PRO A 1 223 ? 14.190 -11.678 -7.162 1.00 95.75 223 PRO A N 1
ATOM 1702 C CA . PRO A 1 223 ? 13.534 -12.898 -6.700 1.00 95.75 223 PRO A CA 1
ATOM 1703 C C . PRO A 1 223 ? 13.439 -13.983 -7.773 1.00 95.75 223 PRO A C 1
ATOM 1705 O O . PRO A 1 223 ? 13.145 -13.707 -8.941 1.00 95.75 223 PRO A O 1
ATOM 1708 N N . ALA A 1 224 ? 13.625 -15.240 -7.368 1.00 96.12 224 ALA A N 1
ATOM 1709 C CA . ALA A 1 224 ? 13.514 -16.389 -8.264 1.00 96.12 224 ALA A CA 1
ATOM 1710 C C . ALA A 1 224 ? 12.080 -16.563 -8.791 1.00 96.12 224 ALA A C 1
ATOM 1712 O O . ALA A 1 224 ? 11.885 -16.845 -9.973 1.00 96.12 224 ALA A O 1
ATOM 1713 N N . GLU A 1 225 ? 11.081 -16.311 -7.943 1.00 96.06 225 GLU A N 1
ATOM 1714 C CA . GLU A 1 225 ? 9.652 -16.340 -8.276 1.00 96.06 225 GLU A CA 1
ATOM 1715 C C . GLU A 1 225 ? 9.286 -15.290 -9.335 1.00 96.06 225 GLU A C 1
ATOM 1717 O O . GLU A 1 225 ? 8.344 -15.471 -10.101 1.00 96.06 225 GLU A O 1
ATOM 1722 N N . SER A 1 226 ? 10.093 -14.232 -9.434 1.00 96.44 226 SER A N 1
ATOM 1723 C CA . SER A 1 226 ? 9.973 -13.159 -10.427 1.00 96.44 226 SER A CA 1
ATOM 1724 C C . SER A 1 226 ? 10.840 -13.402 -11.664 1.00 96.44 226 SER A C 1
ATOM 1726 O O . SER A 1 226 ? 11.169 -12.471 -12.402 1.00 96.44 226 SER A O 1
ATOM 1728 N N . GLY A 1 227 ? 11.248 -14.655 -11.883 1.00 96.31 227 GLY A N 1
ATOM 1729 C CA . GLY A 1 227 ? 12.064 -15.099 -13.013 1.00 96.31 227 GLY A CA 1
ATOM 1730 C C . GLY A 1 227 ? 13.576 -14.945 -12.819 1.00 96.31 227 GLY A C 1
ATOM 1731 O O . GLY A 1 227 ? 14.333 -15.202 -13.760 1.00 96.31 227 GLY A O 1
ATOM 1732 N N . GLY A 1 228 ? 14.024 -14.546 -11.624 1.00 94.69 228 GLY A N 1
ATOM 1733 C CA . GLY A 1 228 ? 15.436 -14.471 -11.253 1.00 94.69 228 GLY A CA 1
ATOM 1734 C C . GLY A 1 228 ? 16.260 -13.458 -12.067 1.00 94.69 228 GLY A C 1
ATOM 1735 O O . GLY A 1 228 ? 15.711 -12.638 -12.810 1.00 94.69 228 GLY A O 1
ATOM 1736 N N . PRO A 1 229 ? 17.599 -13.518 -11.968 1.00 92.38 229 PRO A N 1
ATOM 1737 C CA . PRO A 1 229 ? 18.489 -12.527 -12.578 1.00 92.38 229 PRO A CA 1
ATOM 1738 C C . PRO A 1 229 ? 18.302 -12.349 -14.093 1.00 92.38 229 PRO A C 1
ATOM 1740 O O . PRO A 1 229 ? 18.433 -11.245 -14.613 1.00 92.38 229 PRO A O 1
ATOM 1743 N N . GLN A 1 230 ? 17.942 -13.415 -14.816 1.00 93.12 230 GLN A N 1
ATOM 1744 C CA . GLN A 1 230 ? 17.704 -13.349 -16.263 1.00 93.12 230 GLN A CA 1
ATOM 1745 C C . GLN A 1 230 ? 16.466 -12.520 -16.623 1.00 93.12 230 GLN A C 1
ATOM 1747 O O . GLN A 1 230 ? 16.464 -11.818 -17.635 1.00 93.12 230 GLN A O 1
ATOM 1752 N N . ALA A 1 231 ? 15.409 -12.568 -15.806 1.00 95.25 231 ALA A N 1
ATOM 1753 C CA . ALA A 1 231 ? 14.246 -11.712 -16.012 1.00 95.25 231 ALA A CA 1
ATOM 1754 C C . ALA A 1 231 ? 14.612 -10.236 -15.835 1.00 95.25 231 ALA A C 1
ATOM 1756 O O . ALA A 1 231 ? 14.256 -9.425 -16.691 1.00 95.25 231 ALA A O 1
ATOM 1757 N N . LEU A 1 232 ? 15.400 -9.911 -14.806 1.00 94.62 232 LEU A N 1
ATOM 1758 C CA . LEU A 1 232 ? 15.896 -8.555 -14.602 1.00 94.62 232 LEU A CA 1
ATOM 1759 C C . LEU A 1 232 ? 16.771 -8.073 -15.764 1.00 94.62 232 LEU A C 1
ATOM 1761 O O . LEU A 1 232 ? 16.581 -6.958 -16.233 1.00 94.62 232 LEU A O 1
ATOM 1765 N N . LEU A 1 233 ? 17.679 -8.899 -16.287 1.00 92.44 233 LEU A N 1
ATOM 1766 C CA . LEU A 1 233 ? 18.492 -8.511 -17.447 1.00 92.44 233 LEU A CA 1
ATOM 1767 C C . LEU A 1 233 ? 17.631 -8.157 -18.668 1.00 92.44 233 LEU A C 1
ATOM 1769 O O . LEU A 1 233 ? 17.925 -7.183 -19.356 1.00 92.44 233 LEU A O 1
ATOM 1773 N N . ARG A 1 234 ? 16.533 -8.887 -18.911 1.00 95.56 234 ARG A N 1
ATOM 1774 C CA . ARG A 1 234 ? 15.575 -8.545 -19.979 1.00 95.56 234 ARG A CA 1
ATOM 1775 C C . ARG A 1 234 ? 14.838 -7.235 -19.708 1.00 95.56 234 ARG A C 1
ATOM 1777 O O . ARG A 1 234 ? 14.640 -6.462 -20.641 1.00 95.56 234 ARG A O 1
ATOM 1784 N N . ILE A 1 235 ? 14.454 -6.982 -18.454 1.00 95.12 235 ILE A N 1
ATOM 1785 C CA . ILE A 1 235 ? 13.851 -5.709 -18.031 1.00 95.12 235 ILE A CA 1
ATOM 1786 C C . ILE A 1 235 ? 14.818 -4.559 -18.327 1.00 95.12 235 ILE A C 1
ATOM 1788 O O . ILE A 1 235 ? 14.441 -3.609 -19.006 1.00 95.12 235 ILE A O 1
ATOM 1792 N N . LEU A 1 236 ? 16.077 -4.670 -17.893 1.00 94.44 236 LEU A N 1
ATOM 1793 C CA . LEU A 1 236 ? 17.093 -3.637 -18.104 1.00 94.44 236 LEU A CA 1
ATOM 1794 C C . LEU A 1 236 ? 17.386 -3.417 -19.592 1.00 94.44 236 LEU A C 1
ATOM 1796 O O . LEU A 1 236 ? 17.402 -2.273 -20.038 1.00 94.44 236 LEU A O 1
ATOM 1800 N N . ALA A 1 237 ? 17.514 -4.488 -20.378 1.00 94.12 237 ALA A N 1
ATOM 1801 C CA . ALA A 1 237 ? 17.691 -4.385 -21.826 1.00 94.12 237 ALA A CA 1
ATOM 1802 C C . ALA A 1 237 ? 16.504 -3.678 -22.504 1.00 94.12 237 ALA A C 1
ATOM 1804 O O . ALA A 1 237 ? 16.696 -2.872 -23.415 1.00 94.12 237 ALA A O 1
ATOM 1805 N N . ARG A 1 238 ? 15.265 -3.927 -22.049 1.00 95.00 238 ARG A N 1
ATOM 1806 C CA . ARG A 1 238 ? 14.094 -3.192 -22.545 1.00 95.00 238 ARG A CA 1
ATOM 1807 C C . ARG A 1 238 ? 14.147 -1.720 -22.140 1.00 95.00 238 ARG A C 1
ATOM 1809 O O . ARG A 1 238 ? 13.869 -0.868 -22.982 1.00 95.00 238 ARG A O 1
ATOM 1816 N N . CYS A 1 239 ? 14.536 -1.415 -20.903 1.00 93.25 239 CYS A N 1
ATOM 1817 C CA . CYS A 1 239 ? 14.702 -0.036 -20.450 1.00 93.25 239 CYS A CA 1
ATOM 1818 C C . CYS A 1 239 ? 15.721 0.730 -21.302 1.00 93.25 239 CYS A C 1
ATOM 1820 O O . CYS A 1 239 ? 15.441 1.863 -21.680 1.00 93.25 239 CYS A O 1
ATOM 1822 N N . GLU A 1 240 ? 16.851 0.118 -21.665 1.00 91.44 240 GLU A N 1
ATOM 1823 C CA . GLU A 1 240 ? 17.851 0.736 -22.549 1.00 91.44 240 GLU A CA 1
ATOM 1824 C C . GLU A 1 240 ? 17.279 1.081 -23.925 1.00 91.44 240 GLU A C 1
ATOM 1826 O O . GLU A 1 240 ? 17.491 2.190 -24.412 1.00 91.44 240 GLU A O 1
ATOM 1831 N N . VAL A 1 241 ? 16.513 0.167 -24.532 1.00 91.81 241 VAL A N 1
ATOM 1832 C CA . VAL A 1 241 ? 15.840 0.415 -25.819 1.00 91.81 241 VAL A CA 1
ATOM 1833 C C . VAL A 1 241 ? 14.896 1.616 -25.720 1.00 91.81 241 VAL A C 1
ATOM 1835 O O . VAL A 1 241 ? 14.885 2.463 -26.612 1.00 91.81 241 VAL A O 1
ATOM 1838 N N . ILE A 1 242 ? 14.128 1.720 -24.631 1.00 89.75 242 ILE A N 1
ATOM 1839 C CA . ILE A 1 242 ? 13.210 2.848 -24.419 1.00 89.75 242 ILE A CA 1
ATOM 1840 C C . ILE A 1 242 ? 13.991 4.151 -24.209 1.00 89.75 242 ILE A C 1
ATOM 1842 O O . ILE A 1 242 ? 13.655 5.169 -24.809 1.00 89.75 242 ILE A O 1
ATOM 1846 N N . SER A 1 243 ? 15.045 4.134 -23.391 1.00 88.25 243 SER A N 1
ATOM 1847 C CA . SER A 1 243 ? 15.867 5.320 -23.127 1.00 88.25 243 SER A 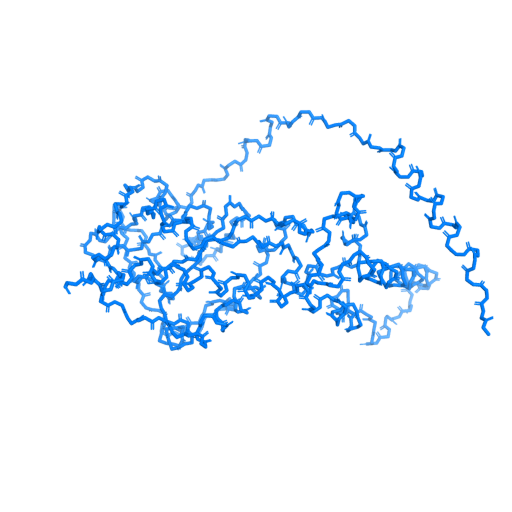CA 1
ATOM 1848 C C . SER A 1 243 ? 16.603 5.820 -24.374 1.00 88.25 243 SER A C 1
ATOM 1850 O O . SER A 1 243 ? 16.720 7.032 -24.571 1.00 88.25 243 SER A O 1
ATOM 1852 N N . GLU A 1 244 ? 17.065 4.918 -25.242 1.00 88.19 244 GLU A N 1
ATOM 1853 C CA . GLU A 1 244 ? 17.669 5.272 -26.529 1.00 88.19 244 GLU A CA 1
ATOM 1854 C C . GLU A 1 244 ? 16.644 5.926 -27.466 1.00 88.19 244 GLU A C 1
ATOM 1856 O O . GLU A 1 244 ? 16.912 7.007 -27.994 1.00 88.19 244 GLU A O 1
ATOM 1861 N N . ALA A 1 245 ? 15.451 5.338 -27.600 1.00 86.06 245 ALA A N 1
ATOM 1862 C CA . ALA A 1 245 ? 14.364 5.902 -28.402 1.00 86.06 245 ALA A CA 1
ATOM 1863 C C . ALA A 1 245 ? 13.925 7.290 -27.896 1.00 86.06 245 ALA A C 1
ATOM 1865 O O . ALA A 1 245 ? 13.779 8.221 -28.688 1.00 86.06 245 ALA A O 1
ATOM 1866 N N . GLN A 1 246 ? 13.791 7.468 -26.576 1.00 84.12 246 GLN A N 1
ATOM 1867 C CA . GLN A 1 246 ? 13.487 8.771 -25.971 1.00 84.12 246 GLN A CA 1
ATOM 1868 C C . GLN A 1 246 ? 14.582 9.800 -26.265 1.00 84.12 246 GLN A C 1
ATOM 1870 O O . GLN A 1 246 ? 14.287 10.939 -26.618 1.00 84.12 246 GLN A O 1
ATOM 1875 N N . SER A 1 247 ? 15.852 9.403 -26.158 1.00 81.75 247 SER A N 1
ATOM 1876 C CA . SER A 1 247 ? 16.984 10.288 -26.448 1.00 81.75 247 SER A CA 1
ATOM 1877 C C . SER A 1 247 ? 17.022 10.719 -27.916 1.00 81.75 247 SER A C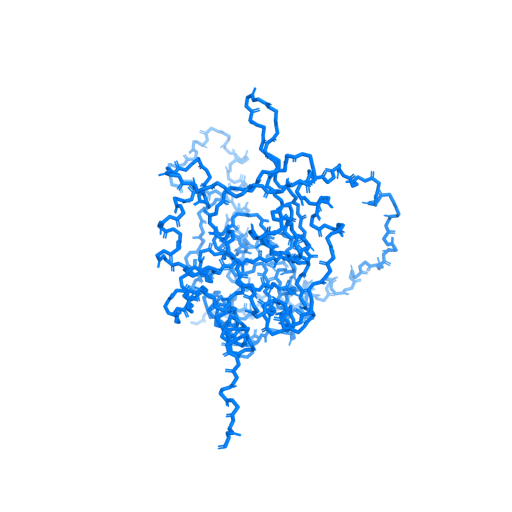 1
ATOM 1879 O O . SER A 1 247 ? 17.349 11.868 -28.204 1.00 81.75 247 SER A O 1
ATOM 1881 N N . GLN A 1 248 ? 16.689 9.820 -28.848 1.00 81.44 248 GLN A N 1
ATOM 1882 C CA . GLN A 1 248 ? 16.569 10.146 -30.274 1.00 81.44 248 GLN A CA 1
ATOM 1883 C C . GLN A 1 248 ? 15.424 11.134 -30.522 1.00 81.44 248 GLN A C 1
ATOM 1885 O O . GLN A 1 248 ? 15.637 12.152 -31.175 1.00 81.44 248 GLN A O 1
ATOM 1890 N N . TYR A 1 249 ? 14.259 10.903 -29.913 1.00 81.19 249 TYR A N 1
ATOM 1891 C CA . TYR A 1 249 ? 13.116 11.813 -30.001 1.00 81.19 249 TYR A CA 1
ATOM 1892 C C . TYR A 1 249 ? 13.447 13.235 -29.513 1.00 81.19 249 TYR A C 1
ATOM 1894 O O . TYR A 1 249 ? 13.111 14.212 -30.183 1.00 81.19 249 TYR A O 1
ATOM 1902 N N . TYR A 1 250 ? 14.140 13.375 -28.375 1.00 81.00 250 TYR A N 1
ATOM 1903 C CA . TYR A 1 250 ? 14.537 14.697 -27.873 1.00 81.00 250 TYR A CA 1
ATOM 1904 C C . TYR A 1 250 ? 15.504 15.423 -28.816 1.00 81.00 250 TYR A C 1
ATOM 1906 O O . TYR A 1 250 ? 15.336 16.621 -29.023 1.00 81.00 250 TYR A O 1
ATOM 1914 N N . LYS A 1 251 ? 16.455 14.709 -29.435 1.00 80.56 251 LYS A N 1
ATOM 1915 C CA . LYS A 1 251 ? 17.374 15.290 -30.430 1.00 80.56 251 LYS A CA 1
ATOM 1916 C C . LYS A 1 251 ? 16.636 15.789 -31.668 1.00 80.56 251 LYS A C 1
ATOM 1918 O O . LYS A 1 251 ? 16.819 16.930 -32.066 1.00 80.56 251 LYS A O 1
ATOM 1923 N N . GLU A 1 252 ? 15.740 14.973 -32.222 1.00 80.50 252 GLU A N 1
ATOM 1924 C CA . GLU A 1 252 ? 14.944 15.364 -33.392 1.00 80.50 252 GLU A CA 1
ATOM 1925 C C . GLU A 1 252 ? 14.080 16.609 -33.128 1.00 80.50 252 GLU A C 1
ATOM 1927 O O . GLU A 1 252 ? 13.842 17.404 -34.035 1.00 80.50 252 GLU A O 1
ATOM 1932 N N . ARG A 1 253 ? 13.610 16.789 -31.888 1.00 79.31 253 ARG A N 1
ATOM 1933 C CA . ARG A 1 253 ? 12.850 17.972 -31.464 1.00 79.31 253 ARG A CA 1
ATOM 1934 C C . ARG A 1 253 ? 13.730 19.212 -31.282 1.00 79.31 253 ARG A C 1
ATOM 1936 O O . ARG A 1 253 ? 13.263 20.318 -31.537 1.00 79.31 253 ARG A O 1
ATOM 1943 N N . GLU A 1 254 ? 14.959 19.052 -30.798 1.00 82.50 254 GLU A N 1
ATOM 1944 C CA . GLU A 1 254 ? 15.926 20.156 -30.736 1.00 82.50 254 GLU A CA 1
ATOM 1945 C C . GLU A 1 254 ? 16.309 20.635 -32.143 1.00 82.50 254 GLU A C 1
ATOM 1947 O O . GLU A 1 254 ? 16.407 21.843 -32.365 1.00 82.50 254 GLU A O 1
ATOM 1952 N N . ASP A 1 255 ? 16.444 19.704 -33.091 1.00 85.81 255 ASP A N 1
ATOM 1953 C CA . ASP A 1 255 ? 16.783 19.998 -34.487 1.00 85.81 255 ASP A CA 1
ATOM 1954 C C . ASP A 1 255 ? 15.625 20.660 -35.265 1.00 85.81 255 ASP A C 1
ATOM 1956 O O . ASP A 1 255 ? 15.872 21.465 -36.167 1.00 85.81 255 ASP A O 1
ATOM 1960 N N . ASP A 1 256 ? 14.364 20.376 -34.911 1.00 84.38 256 ASP A N 1
ATOM 1961 C CA . ASP A 1 256 ? 13.176 21.027 -35.479 1.00 84.38 256 ASP A CA 1
ATOM 1962 C C . ASP A 1 256 ? 12.173 21.456 -34.387 1.00 84.38 256 ASP A C 1
ATOM 1964 O O . ASP A 1 256 ? 11.228 20.725 -34.068 1.00 84.38 256 ASP A O 1
ATOM 1968 N N . PRO A 1 257 ? 12.311 22.676 -33.833 1.00 78.00 257 PRO A N 1
ATOM 1969 C CA . PRO A 1 257 ? 11.415 23.172 -32.790 1.00 78.00 257 PRO A CA 1
ATOM 1970 C C . PRO A 1 257 ? 9.980 23.419 -33.283 1.00 78.00 257 PRO A C 1
ATOM 1972 O O . PRO A 1 257 ? 9.077 23.575 -32.458 1.00 78.00 257 PRO A O 1
ATOM 1975 N N . ASN A 1 258 ? 9.754 23.462 -34.604 1.00 83.00 258 ASN A N 1
ATOM 1976 C CA . ASN A 1 258 ? 8.425 23.609 -35.199 1.00 83.00 258 ASN A CA 1
ATOM 1977 C C . ASN A 1 258 ? 7.755 22.261 -35.478 1.00 83.00 258 ASN A C 1
ATOM 1979 O O . ASN A 1 258 ? 6.577 22.246 -35.853 1.00 83.00 258 ASN A O 1
ATOM 1983 N N . ARG A 1 259 ? 8.462 21.139 -35.280 1.00 75.12 259 ARG A N 1
ATOM 1984 C CA . ARG A 1 259 ? 7.868 19.807 -35.319 1.00 75.12 259 ARG A CA 1
ATOM 1985 C C . ARG A 1 259 ? 6.847 19.715 -34.196 1.00 75.12 259 ARG A C 1
ATOM 1987 O O . ARG A 1 259 ? 7.169 19.475 -33.033 1.00 75.12 259 ARG A O 1
ATOM 1994 N N . ILE A 1 260 ? 5.588 19.949 -34.561 1.00 65.94 260 ILE A N 1
ATOM 1995 C CA . ILE A 1 260 ? 4.442 19.652 -33.712 1.00 65.94 260 ILE A CA 1
ATOM 1996 C C . ILE A 1 260 ? 4.605 18.174 -33.365 1.00 65.94 260 ILE A C 1
ATOM 1998 O O . ILE A 1 260 ? 4.682 17.377 -34.306 1.00 65.94 260 ILE A O 1
ATOM 2002 N N . PRO A 1 261 ? 4.711 17.807 -32.072 1.00 63.91 261 PRO A N 1
ATOM 2003 C CA . PRO A 1 261 ? 4.662 16.412 -31.687 1.00 63.91 261 PRO A CA 1
ATOM 2004 C C . PRO A 1 261 ? 3.456 15.839 -32.406 1.00 63.91 261 PRO A C 1
ATOM 2006 O O . PRO A 1 261 ? 2.345 16.366 -32.277 1.00 63.91 261 PRO A O 1
ATOM 2009 N N . ASP A 1 262 ? 3.684 14.833 -33.238 1.00 60.59 262 ASP A N 1
ATOM 2010 C CA . ASP A 1 262 ? 2.626 13.993 -33.748 1.00 60.59 262 ASP A CA 1
ATOM 2011 C C . ASP A 1 262 ? 1.648 13.753 -32.592 1.00 60.59 262 ASP A C 1
ATOM 2013 O O . ASP A 1 262 ? 2.056 13.629 -31.446 1.00 60.59 262 ASP A O 1
ATOM 2017 N N . GLN A 1 263 ? 0.336 13.766 -32.819 1.00 51.97 263 GLN A N 1
ATOM 2018 C CA . GLN A 1 263 ? -0.629 13.590 -31.716 1.00 51.97 263 GLN A CA 1
ATOM 2019 C C . GLN A 1 263 ? -0.516 12.203 -31.031 1.00 51.97 263 GLN A C 1
ATOM 2021 O O . GLN A 1 263 ? -1.244 11.926 -30.087 1.00 51.97 263 GLN A O 1
ATOM 2026 N N . HIS A 1 264 ? 0.404 11.356 -31.511 1.00 50.75 264 HIS A N 1
ATOM 2027 C CA . HIS A 1 264 ? 0.879 10.090 -30.935 1.00 50.75 264 HIS A CA 1
ATOM 2028 C C . HIS A 1 264 ? 2.222 10.250 -30.199 1.00 50.75 264 HIS A C 1
ATOM 2030 O O . HIS A 1 264 ? 2.868 9.272 -29.832 1.00 50.75 264 HIS A O 1
ATOM 2036 N N . GLY A 1 265 ? 2.673 11.494 -30.057 1.00 48.22 265 GLY A N 1
ATOM 2037 C CA . GLY A 1 265 ? 3.901 11.912 -29.427 1.00 48.22 265 GLY A CA 1
ATOM 2038 C C . GLY A 1 265 ? 3.817 11.399 -28.023 1.00 48.22 265 GLY A C 1
ATOM 2039 O O . GLY A 1 265 ? 2.958 11.854 -27.268 1.00 48.22 265 GLY A O 1
ATOM 2040 N N . TRP A 1 266 ? 4.655 10.394 -27.771 1.00 52.12 266 TRP A N 1
ATOM 2041 C CA . TRP A 1 266 ? 4.710 9.615 -26.556 1.00 52.12 266 TRP A CA 1
ATOM 2042 C C . TRP A 1 266 ? 4.374 10.544 -25.418 1.00 52.12 266 TRP A C 1
ATOM 2044 O O . TRP A 1 266 ? 5.171 11.415 -25.045 1.00 52.12 266 TRP A O 1
ATOM 2054 N N . SER A 1 267 ? 3.156 10.399 -24.902 1.00 56.78 267 SER A N 1
ATOM 2055 C CA . SER A 1 267 ? 2.878 10.920 -23.589 1.00 56.78 267 SER A CA 1
ATOM 2056 C C . SER A 1 267 ? 4.069 10.440 -22.767 1.00 56.78 267 SER A C 1
ATOM 2058 O O . SER A 1 267 ? 4.364 9.248 -22.759 1.00 56.78 267 SER A O 1
ATOM 2060 N N . MET A 1 268 ? 4.817 11.333 -22.117 1.00 54.41 268 MET A N 1
ATOM 2061 C CA . MET A 1 268 ? 5.893 10.922 -21.198 1.00 54.41 268 MET A CA 1
ATOM 2062 C C . MET A 1 268 ? 5.386 9.944 -20.110 1.00 54.41 268 MET A C 1
ATOM 2064 O O . MET A 1 268 ? 6.165 9.452 -19.296 1.00 54.41 268 MET A O 1
ATOM 2068 N N . PHE A 1 269 ? 4.075 9.700 -20.095 1.00 55.41 269 PHE A N 1
ATOM 2069 C CA . PHE A 1 269 ? 3.298 8.835 -19.237 1.00 55.41 269 PHE A CA 1
ATOM 2070 C C . PHE A 1 269 ? 2.728 7.594 -19.956 1.00 55.41 269 PHE A C 1
ATOM 2072 O O . PHE A 1 269 ? 2.081 6.784 -19.302 1.00 55.41 269 PHE A O 1
ATOM 2079 N N . GLU A 1 270 ? 2.919 7.414 -21.269 1.00 71.06 270 GLU A N 1
ATOM 2080 C CA . GLU A 1 270 ? 2.547 6.166 -21.942 1.00 71.06 270 GLU A CA 1
ATOM 2081 C C . GLU A 1 270 ? 3.518 5.067 -21.518 1.00 71.06 270 GLU A C 1
ATOM 2083 O O . GLU A 1 270 ? 4.715 5.078 -21.809 1.00 71.06 270 GLU A O 1
ATOM 2088 N N . GLN A 1 271 ? 2.985 4.137 -20.735 1.00 80.50 271 GLN A N 1
ATOM 2089 C CA . GLN A 1 271 ? 3.742 3.036 -20.178 1.00 80.50 271 GLN A CA 1
ATOM 2090 C C . GLN A 1 271 ? 4.029 2.001 -21.268 1.00 80.50 271 GLN A C 1
ATOM 2092 O O . GLN A 1 271 ? 3.120 1.522 -21.949 1.00 80.50 271 GLN A O 1
ATOM 2097 N N . ASP A 1 272 ? 5.298 1.619 -21.409 1.00 90.94 272 ASP A N 1
ATOM 2098 C CA . ASP A 1 272 ? 5.714 0.609 -22.377 1.00 90.94 272 ASP A CA 1
ATOM 2099 C C . ASP A 1 272 ? 5.103 -0.760 -22.035 1.00 90.94 272 ASP A C 1
ATOM 2101 O O . ASP A 1 272 ? 5.445 -1.373 -21.022 1.00 90.94 272 ASP A O 1
ATOM 2105 N N . THR A 1 273 ? 4.193 -1.255 -22.880 1.00 91.44 273 THR A N 1
ATOM 2106 C CA . THR A 1 273 ? 3.429 -2.486 -22.611 1.00 91.44 273 THR A CA 1
ATOM 2107 C C . THR A 1 273 ? 4.330 -3.707 -22.421 1.00 91.44 273 THR A C 1
ATOM 2109 O O . THR A 1 273 ? 4.043 -4.559 -21.581 1.00 91.44 273 THR A O 1
ATOM 2112 N N . GLU A 1 274 ? 5.438 -3.790 -23.161 1.00 94.06 274 GLU A N 1
ATOM 2113 C CA . GLU A 1 274 ? 6.391 -4.894 -23.032 1.00 94.06 274 GLU A CA 1
ATOM 2114 C C . GLU A 1 274 ? 7.134 -4.838 -21.692 1.00 94.06 274 GLU A C 1
ATOM 2116 O O . GLU A 1 274 ? 7.265 -5.859 -21.016 1.00 94.06 274 GLU A O 1
ATOM 2121 N N . LEU A 1 275 ? 7.560 -3.653 -21.253 1.00 94.44 275 LEU A N 1
ATOM 2122 C CA . LEU A 1 275 ? 8.154 -3.459 -19.934 1.00 94.44 275 LEU A CA 1
ATOM 2123 C C . LEU A 1 275 ? 7.169 -3.804 -18.809 1.00 94.44 275 LEU A C 1
ATOM 2125 O O . LEU A 1 275 ? 7.542 -4.516 -17.875 1.00 94.44 275 LEU A O 1
ATOM 2129 N N . LEU A 1 276 ? 5.906 -3.370 -18.908 1.00 94.00 276 LEU A N 1
ATOM 2130 C CA . LEU A 1 276 ? 4.861 -3.755 -17.949 1.00 94.00 276 LEU A CA 1
ATOM 2131 C C . LEU A 1 276 ? 4.682 -5.278 -17.907 1.00 94.00 276 LEU A C 1
ATOM 2133 O O . LEU A 1 276 ? 4.610 -5.860 -16.825 1.00 94.00 276 LEU A O 1
ATOM 2137 N N . ARG A 1 277 ? 4.667 -5.936 -19.071 1.00 96.00 277 ARG A N 1
ATOM 2138 C CA . ARG A 1 277 ? 4.568 -7.398 -19.180 1.00 96.00 277 ARG A CA 1
ATOM 2139 C C . ARG A 1 277 ? 5.760 -8.100 -18.529 1.00 96.00 277 ARG A C 1
ATOM 2141 O O . ARG A 1 277 ? 5.570 -9.105 -17.847 1.00 96.00 277 ARG A O 1
ATOM 2148 N N . LEU A 1 278 ? 6.976 -7.588 -18.721 1.00 96.44 278 LEU A N 1
ATOM 2149 C CA . LEU A 1 278 ? 8.189 -8.134 -18.105 1.00 96.44 278 LEU A CA 1
ATOM 2150 C C . LEU A 1 278 ? 8.198 -7.965 -16.577 1.00 96.44 278 LEU A C 1
ATOM 2152 O O . LEU A 1 278 ? 8.729 -8.829 -15.882 1.00 96.44 278 LEU A O 1
ATOM 2156 N N . LEU A 1 279 ? 7.595 -6.893 -16.056 1.00 96.19 279 LEU A N 1
ATOM 2157 C CA . LEU A 1 279 ? 7.480 -6.620 -14.617 1.00 96.19 279 LEU A CA 1
ATOM 2158 C C . LEU A 1 279 ? 6.297 -7.326 -13.941 1.00 96.19 279 LEU A C 1
ATOM 2160 O O . LEU A 1 279 ? 6.285 -7.445 -12.715 1.00 96.19 279 LEU A O 1
ATOM 2164 N N . ALA A 1 280 ? 5.318 -7.808 -14.710 1.00 96.62 280 ALA A N 1
ATOM 2165 C CA . ALA A 1 280 ? 4.105 -8.426 -14.182 1.00 96.62 280 ALA A CA 1
ATOM 2166 C C . ALA A 1 280 ? 4.361 -9.567 -13.171 1.00 96.62 280 ALA A C 1
ATOM 2168 O O . ALA A 1 280 ? 3.679 -9.579 -12.145 1.00 96.62 280 ALA A O 1
ATOM 2169 N N . PRO A 1 281 ? 5.345 -10.477 -13.363 1.00 97.56 281 PRO A N 1
ATOM 2170 C CA . PRO A 1 281 ? 5.647 -11.506 -12.367 1.00 97.56 281 PRO A CA 1
ATOM 2171 C C . PRO A 1 281 ? 6.052 -10.937 -11.000 1.00 97.56 281 PRO A C 1
ATOM 2173 O O . PRO A 1 281 ? 5.580 -11.420 -9.974 1.00 97.56 281 PRO A O 1
ATOM 2176 N N . GLU A 1 282 ? 6.867 -9.876 -10.971 1.00 97.12 282 GLU A N 1
ATOM 2177 C CA . GLU A 1 282 ? 7.281 -9.243 -9.712 1.00 97.12 282 GLU A CA 1
ATOM 2178 C C . GLU A 1 282 ? 6.113 -8.529 -9.029 1.00 97.12 282 GLU A C 1
ATOM 2180 O O . GLU A 1 282 ? 5.947 -8.657 -7.817 1.00 97.12 282 GLU A O 1
ATOM 2185 N N . ARG A 1 283 ? 5.255 -7.837 -9.790 1.00 96.62 283 ARG A N 1
ATOM 2186 C CA . ARG A 1 283 ? 4.039 -7.220 -9.228 1.00 96.62 283 ARG A CA 1
ATOM 2187 C C . ARG A 1 283 ? 3.111 -8.255 -8.622 1.00 96.62 283 ARG A C 1
ATOM 2189 O O . ARG A 1 283 ? 2.638 -8.076 -7.504 1.00 96.62 283 ARG A O 1
ATOM 2196 N N . GLN A 1 284 ? 2.883 -9.349 -9.345 1.00 97.75 284 GLN A N 1
ATOM 2197 C CA . GLN A 1 284 ? 2.036 -10.433 -8.874 1.00 97.75 284 GLN A CA 1
ATOM 2198 C C . GLN A 1 284 ? 2.590 -11.042 -7.581 1.00 97.75 284 GLN A C 1
ATOM 2200 O O . GLN A 1 284 ? 1.845 -11.179 -6.613 1.00 97.75 284 GLN A O 1
ATOM 2205 N N . ARG A 1 285 ? 3.904 -11.300 -7.515 1.00 97.88 285 ARG A N 1
ATOM 2206 C CA . ARG A 1 285 ? 4.572 -11.783 -6.296 1.00 97.88 285 ARG A CA 1
ATOM 2207 C C . ARG A 1 285 ? 4.349 -10.844 -5.107 1.00 97.88 285 ARG A C 1
ATOM 2209 O O . ARG A 1 285 ? 4.044 -11.311 -4.010 1.00 97.88 285 ARG A O 1
ATOM 2216 N N . GLN A 1 286 ? 4.482 -9.532 -5.307 1.00 97.69 286 GLN A N 1
ATOM 2217 C CA . GLN A 1 286 ? 4.250 -8.548 -4.244 1.00 97.69 286 GLN A CA 1
ATOM 2218 C C . GLN A 1 286 ? 2.778 -8.506 -3.808 1.00 97.69 286 GLN A C 1
ATOM 2220 O O . GLN A 1 286 ? 2.510 -8.527 -2.606 1.00 97.69 286 GLN A O 1
ATOM 2225 N N . HIS A 1 287 ? 1.826 -8.538 -4.746 1.00 97.94 287 HIS A N 1
ATOM 2226 C CA . HIS A 1 287 ? 0.396 -8.629 -4.428 1.00 97.94 287 HIS A CA 1
ATOM 2227 C C . HIS A 1 287 ? 0.060 -9.889 -3.625 1.00 97.94 287 HIS A C 1
ATOM 2229 O O . HIS A 1 287 ? -0.644 -9.805 -2.620 1.00 97.94 287 HIS A O 1
ATOM 2235 N N . ASP A 1 288 ? 0.598 -11.047 -4.007 1.00 98.19 288 ASP A N 1
ATOM 2236 C CA . ASP A 1 288 ? 0.402 -12.286 -3.250 1.00 98.19 288 ASP A CA 1
ATOM 2237 C C . ASP A 1 288 ? 1.040 -12.198 -1.853 1.00 98.19 288 ASP A C 1
ATOM 2239 O O . ASP A 1 288 ? 0.466 -12.682 -0.873 1.00 98.19 288 ASP A O 1
ATOM 2243 N N . GLY A 1 289 ? 2.174 -11.503 -1.720 1.00 97.88 289 GLY A N 1
ATOM 2244 C CA . GLY A 1 289 ? 2.783 -11.171 -0.430 1.00 97.88 289 GLY A CA 1
ATOM 2245 C C . GLY A 1 289 ? 1.877 -10.319 0.469 1.00 97.88 289 GLY A C 1
ATOM 2246 O O . GLY A 1 289 ? 1.733 -10.631 1.655 1.00 97.88 289 GLY A O 1
ATOM 2247 N N . MET A 1 290 ? 1.228 -9.292 -0.092 1.00 98.12 290 MET A N 1
ATOM 2248 C CA . MET A 1 290 ? 0.248 -8.439 0.604 1.00 98.12 290 MET A CA 1
ATOM 2249 C C . MET A 1 290 ? -0.993 -9.239 1.029 1.00 98.12 290 MET A C 1
ATOM 2251 O O . MET A 1 290 ? -1.459 -9.125 2.160 1.00 98.12 290 MET A O 1
ATOM 2255 N N . VAL A 1 291 ? -1.522 -10.101 0.158 1.00 98.56 291 VAL A N 1
ATOM 2256 C CA . VAL A 1 291 ? -2.662 -10.976 0.493 1.00 98.56 291 VAL A CA 1
ATOM 2257 C C . VAL A 1 291 ? -2.289 -11.945 1.609 1.00 98.56 291 VAL A C 1
ATOM 2259 O O . VAL A 1 291 ? -3.028 -12.087 2.583 1.00 98.56 291 VAL A O 1
ATOM 2262 N N . THR A 1 292 ? -1.108 -12.555 1.528 1.00 98.44 292 THR A N 1
ATOM 2263 C CA . THR A 1 292 ? -0.634 -13.486 2.556 1.00 98.44 292 THR A CA 1
ATOM 2264 C C . THR A 1 292 ? -0.482 -12.791 3.914 1.00 98.44 292 THR A C 1
ATOM 2266 O O . THR A 1 292 ? -0.836 -13.378 4.938 1.00 98.44 292 THR A O 1
ATOM 2269 N N . SER A 1 293 ? 0.004 -11.544 3.966 1.00 98.19 293 SER A N 1
ATOM 2270 C CA . SER A 1 293 ? 0.095 -10.797 5.231 1.00 98.19 293 SER A CA 1
ATOM 2271 C C . SER A 1 293 ? -1.278 -10.450 5.807 1.00 98.19 293 SER A C 1
ATOM 2273 O O . SER A 1 293 ? -1.500 -10.643 7.005 1.00 98.19 293 SER A O 1
ATOM 2275 N N . MET A 1 294 ? -2.237 -10.052 4.967 1.00 98.38 294 MET A N 1
ATOM 2276 C CA . MET A 1 294 ? -3.629 -9.851 5.383 1.00 98.38 294 MET A CA 1
ATOM 2277 C C . MET A 1 294 ? -4.244 -11.129 5.963 1.00 98.38 294 MET A C 1
ATOM 2279 O O . MET A 1 294 ? -4.860 -11.081 7.028 1.00 98.38 294 MET A O 1
ATOM 2283 N N . MET A 1 295 ? -4.029 -12.285 5.328 1.00 98.31 295 MET A N 1
ATOM 2284 C CA . MET A 1 295 ? -4.516 -13.575 5.832 1.00 98.31 295 MET A CA 1
ATOM 2285 C C . MET A 1 295 ? -3.905 -13.935 7.192 1.00 98.31 295 MET A C 1
ATOM 2287 O O . MET A 1 295 ? -4.632 -14.350 8.097 1.00 98.31 295 MET A O 1
ATOM 2291 N N . ARG A 1 296 ? -2.589 -13.742 7.371 1.00 98.06 296 ARG A N 1
ATOM 2292 C CA . ARG A 1 296 ? -1.917 -13.960 8.667 1.00 98.06 296 ARG A CA 1
ATOM 2293 C C . ARG A 1 296 ? -2.493 -13.061 9.756 1.00 98.06 296 ARG A C 1
ATOM 2295 O O . ARG A 1 296 ? -2.789 -13.545 10.847 1.00 98.06 296 ARG A O 1
ATOM 2302 N N . MET A 1 297 ? -2.682 -11.777 9.457 1.00 97.94 297 MET A N 1
ATOM 2303 C CA . MET A 1 297 ? -3.269 -10.810 10.385 1.00 97.94 297 MET A CA 1
ATOM 2304 C C . MET A 1 297 ? -4.704 -11.197 10.766 1.00 97.94 297 MET A C 1
ATOM 2306 O O . MET A 1 297 ? -5.014 -11.285 11.953 1.00 97.94 297 MET A O 1
ATOM 2310 N N . VAL A 1 298 ? -5.561 -11.536 9.797 1.00 97.44 298 VAL A N 1
ATOM 2311 C CA . VAL A 1 298 ? -6.939 -11.976 10.079 1.00 97.44 298 VAL A CA 1
ATOM 2312 C C . VAL A 1 298 ? -6.961 -13.263 10.904 1.00 97.44 298 VAL A C 1
ATOM 2314 O O . VAL A 1 298 ? -7.770 -13.380 11.823 1.00 97.44 298 VAL A O 1
ATOM 2317 N N . SER A 1 299 ? -6.061 -14.212 10.632 1.00 96.19 299 SER A N 1
ATOM 2318 C CA . SER A 1 299 ? -5.937 -15.437 11.431 1.00 96.19 299 SER A CA 1
ATOM 2319 C C . SER A 1 299 ? -5.516 -15.149 12.876 1.00 96.19 299 SER A C 1
ATOM 2321 O O . SER A 1 299 ? -6.043 -15.768 13.799 1.00 96.19 299 SER A O 1
ATOM 2323 N N . LEU A 1 300 ? -4.583 -14.215 13.088 1.00 96.12 300 LEU A N 1
ATOM 2324 C CA . LEU A 1 300 ? -4.119 -13.811 14.419 1.00 96.12 300 LEU A CA 1
ATOM 2325 C C . LEU A 1 300 ? -5.252 -13.183 15.248 1.00 96.12 300 LEU A C 1
ATOM 2327 O O . LEU A 1 300 ? -5.414 -13.490 16.436 1.00 96.12 300 LEU A O 1
ATOM 2331 N N . VAL A 1 301 ? -6.030 -12.305 14.617 1.00 95.38 301 VAL A N 1
ATOM 2332 C CA . VAL A 1 301 ? -7.130 -11.564 15.249 1.00 95.38 301 VAL A CA 1
ATOM 2333 C C . VAL A 1 301 ? -8.345 -12.457 15.474 1.00 95.38 301 VAL A C 1
ATOM 2335 O O . VAL A 1 301 ? -8.983 -12.386 16.519 1.00 95.38 301 VAL A O 1
ATOM 2338 N N . GLY A 1 302 ? -8.640 -13.344 14.526 1.00 91.50 302 GLY A N 1
ATOM 2339 C CA . GLY A 1 302 ? -9.791 -14.234 14.597 1.00 91.50 302 GLY A CA 1
ATOM 2340 C C . GLY A 1 302 ? -9.717 -15.291 15.699 1.00 91.50 302 GLY A C 1
ATOM 2341 O O . GLY A 1 302 ? -10.743 -15.917 15.963 1.00 91.50 302 GLY A O 1
ATOM 2342 N N . GLY A 1 303 ? -8.535 -15.481 16.303 1.00 79.25 303 GLY A N 1
ATOM 2343 C CA . GLY A 1 303 ? -8.218 -16.603 17.177 1.00 79.25 303 GLY A CA 1
ATOM 2344 C C . GLY A 1 303 ? -8.240 -17.917 16.392 1.00 79.25 303 GLY A C 1
ATOM 2345 O O . GLY A 1 303 ? -9.185 -18.204 15.656 1.00 79.25 303 GLY A O 1
ATOM 2346 N N . ALA A 1 304 ? -7.229 -18.771 16.556 1.00 54.88 304 ALA A N 1
ATOM 2347 C CA . ALA A 1 304 ? -7.522 -20.188 16.365 1.00 54.88 304 ALA A CA 1
ATOM 2348 C C . ALA A 1 304 ? -8.645 -20.519 17.365 1.00 54.88 304 ALA A C 1
ATOM 2350 O O . ALA A 1 304 ? -8.547 -20.058 18.510 1.00 54.88 304 ALA A O 1
ATOM 2351 N N . PRO A 1 305 ? -9.715 -21.246 16.987 1.00 46.72 305 PRO A N 1
ATOM 2352 C CA . PRO A 1 305 ? -10.589 -21.803 18.006 1.00 46.72 305 PRO A CA 1
ATOM 2353 C C . PRO A 1 305 ? -9.668 -22.541 18.974 1.00 46.72 305 PRO A C 1
ATOM 2355 O O . PRO A 1 305 ? -8.866 -23.371 18.536 1.00 46.72 305 PRO A O 1
ATOM 2358 N N . ALA A 1 306 ? -9.689 -22.157 20.253 1.00 41.09 306 ALA A N 1
ATOM 2359 C CA . ALA A 1 306 ? -8.961 -22.896 21.266 1.00 41.09 306 ALA A CA 1
ATOM 2360 C C . ALA A 1 306 ? -9.410 -24.349 21.104 1.00 41.09 306 ALA A C 1
ATOM 2362 O O . ALA A 1 306 ? -10.598 -24.640 21.263 1.00 41.09 306 ALA A O 1
ATOM 2363 N N . CYS A 1 307 ? -8.497 -25.220 20.664 1.00 37.53 307 CYS A N 1
ATOM 2364 C CA . CYS A 1 307 ? -8.745 -26.651 20.672 1.00 37.53 307 CYS A CA 1
ATOM 2365 C C . CYS A 1 307 ? -9.008 -26.985 22.138 1.00 37.53 307 CYS A C 1
ATOM 2367 O O . CYS A 1 307 ? -8.093 -26.927 22.959 1.00 37.53 307 CYS A O 1
ATOM 2369 N N . SER A 1 308 ? -10.287 -27.160 22.452 1.00 42.59 308 SER A N 1
ATOM 2370 C CA . SER A 1 308 ? -10.785 -27.610 23.744 1.00 42.59 308 SER A CA 1
ATOM 2371 C C . SER A 1 308 ? -10.911 -29.119 23.705 1.00 42.59 308 SER A C 1
ATOM 2373 O O . SER A 1 308 ? -11.204 -29.653 22.609 1.00 42.59 308 SER A O 1
#

Secondary structure (DSSP, 8-state):
----HHHHHHHHHHHHHHHTT--------GGGGTT-PPPPHHHHHHHHPPBPPHHHHHHHHTTSPPPPHHHHHHHHHHHHTSTTGGGGS-SSTT-EEEEEEE-TTTTEEEEEETTEEEEEE--S--SSTT---HHHHHHHHTTEEEEESS----EE--TTS-EE---TTS-EEEETTTTEEEEPPHHHHHHTEEEE-GGGSGGGG-HHHHHHT--HHHHHT--GGGTHHHHHHHHHHHHHHHHHHHHHHHHHHHH-TT----TTS--TT---HHHHHHHHHHHHHHHHHHHHHHHHHHHHHH------

Foldseek 3Di:
DDDCVVVVVVVVVVQVVVVVPPDDPDPPDPVVVVPPPDADPQLVQLVPAAADDLVRLLVQCVPFPQWDLQLLLLVLLVVLQAPDQLVPWALFPPIFKKFKAFAPLALWDWDDDPNAIDTHFQPPADPGPSNHTSVVNCVRRNRMDIAGQDDDWDWDQDPVGIDTPRRRNFAWYQRPVRRGIHGYDPQLRVLRIFRDHSLLHLVSLQLVNLQVSCDPVSLCPHDVQLVHNVLSVVLNVVSVVVVVVVVVVVVVCVVPVPPDQDPVNPPSPPRDPVSNVSSVSVSVVRSVRNSSSSVSSSDSSNDDPPPD